Protein AF-A0A7Y5CMD7-F1 (afdb_monomer_lite)

Sequence (362 aa):
MTHGSCQHDKFIEPAEIERKESVKQTEVARRTFAVMMKIHFLFTLLMGFSILSQIACSSESNNDDHQGRQNLSESKDNVLAYYSAQSAITDAGEFVHLYEDISSEVSQIVKAVQGVIIGSDHAGALGFELPRKRRQHEENLRKVEDMLKCITAMDDRALVELRPPDKRLIGSCRHFAVLTCSLLRHKKIPARARGGFETHHSPVRHHDHWICEYWNPTQRRWVQVDAEMDSDLKQKWHIDFDPLDLPAGTFMTGAEAWQRCRKGELNPKQFGVGGGANEWIGGWNFVLSELLLDLMALNKFELLPWDTNRLSEKEVSQLSESEYALLDSVAQLINEGDNSFPEVRRLYETNSSLRMPWYWRP

Foldseek 3Di:
DDDDDDDDDDDDDPVVVVVVVVVVVVVVVVVVVVVVVVVVVVVVVVVVVVVVVPPPDPDPDPPVVVVVVVVVVVLVVVLLQVLLAAFQALDLPPNLVLLPPQDLDLVLLLLLLLQAEAEQVCCVVVVHDDDPVQLVPQQQRRHNNVLSVLLCVLPVDRSSDHDDSVSHGHYHLLSSQSNSSSSNSSVSWRKFKAWFWFCPLDVQATETHIWMWTQDPVVRDTFTARSNCDPSNCVVSVPPDDNRGDPPPRTDALLRLVVCCVVVVHAQQRYADDDDDVGRDTGDLLSVLRLLQRLCRSVNNNHRSPDDAPVSPDDPVPDDPVRVVLSNVSSVLVVVPSVSSVVSNVSCVVDPRSDHDPPDDD

pLDDT: mean 85.06, std 19.49, range [31.16, 98.88]

Radius of gyration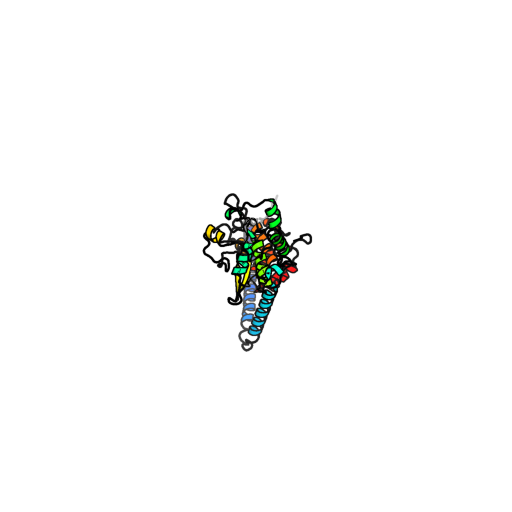: 31.04 Å; chains: 1; bounding box: 69×54×126 Å

Structure (mmCIF, N/CA/C/O backbone):
data_AF-A0A7Y5CMD7-F1
#
_entry.id   AF-A0A7Y5CMD7-F1
#
loop_
_atom_site.group_PDB
_atom_site.id
_atom_site.type_symbol
_atom_site.label_atom_id
_atom_site.label_alt_id
_atom_site.label_comp_id
_atom_site.label_asym_id
_atom_site.label_entity_id
_atom_site.label_seq_id
_atom_site.pdbx_PDB_ins_code
_atom_site.Cartn_x
_atom_site.Cartn_y
_atom_site.Cartn_z
_atom_site.occupancy
_atom_site.B_iso_or_equiv
_atom_site.auth_seq_id
_atom_site.auth_comp_id
_atom_site.auth_asym_id
_atom_site.auth_atom_id
_atom_site.pdbx_PDB_model_num
ATOM 1 N N . MET A 1 1 ? -36.951 28.485 103.101 1.00 35.31 1 MET A N 1
ATOM 2 C CA . MET A 1 1 ? -37.626 28.799 101.826 1.00 35.31 1 MET A CA 1
ATOM 3 C C . MET A 1 1 ? -37.006 27.936 100.735 1.00 35.31 1 MET A C 1
ATOM 5 O O . MET A 1 1 ? -35.814 28.042 100.495 1.00 35.31 1 MET A O 1
ATOM 9 N N . THR A 1 2 ? -37.817 27.002 100.234 1.00 41.97 2 THR A N 1
ATOM 10 C CA . THR A 1 2 ? -37.780 26.278 98.945 1.00 41.97 2 THR A CA 1
ATOM 11 C C . THR A 1 2 ? -36.533 26.390 98.062 1.00 41.97 2 THR A C 1
ATOM 13 O O . THR A 1 2 ? -36.263 27.473 97.557 1.00 41.97 2 THR A O 1
ATOM 16 N N . HIS A 1 3 ? -35.900 25.259 97.728 1.00 33.50 3 HIS A N 1
ATOM 17 C CA . HIS A 1 3 ? -35.307 25.041 96.400 1.00 33.50 3 HIS A CA 1
ATOM 18 C C . HIS A 1 3 ? -35.814 23.708 95.840 1.00 33.50 3 HIS A C 1
ATOM 20 O O . HIS A 1 3 ? -35.754 22.677 96.508 1.00 33.50 3 HIS A O 1
ATOM 26 N N . GLY A 1 4 ? -36.424 23.802 94.658 1.00 35.12 4 GLY A N 1
ATOM 27 C CA . GLY A 1 4 ? -37.184 22.755 93.991 1.00 35.12 4 GLY A CA 1
ATOM 28 C C . GLY A 1 4 ? -36.351 21.829 93.109 1.00 35.12 4 GLY A C 1
ATOM 29 O O . GLY A 1 4 ? -35.207 22.106 92.757 1.00 35.12 4 GLY A O 1
ATOM 30 N N . SER A 1 5 ? -37.001 20.723 92.761 1.00 41.59 5 SER A N 1
ATOM 31 C CA . SER A 1 5 ? -36.592 19.686 91.820 1.00 41.59 5 SER A CA 1
ATOM 32 C C . SER A 1 5 ? -36.458 20.202 90.385 1.00 41.59 5 SER A C 1
ATOM 34 O O . SER A 1 5 ? -37.342 20.919 89.916 1.00 41.59 5 SER A O 1
ATOM 36 N N . CYS A 1 6 ? -35.454 19.719 89.652 1.00 35.44 6 CYS A N 1
ATOM 37 C CA . CYS A 1 6 ? -35.449 19.732 88.190 1.00 35.44 6 CYS A CA 1
ATOM 38 C C . CYS A 1 6 ? -35.190 18.309 87.666 1.00 35.44 6 CYS A C 1
ATOM 40 O O . CYS A 1 6 ? -34.352 17.587 88.208 1.00 35.44 6 CYS A O 1
ATOM 42 N N . GLN A 1 7 ? -35.991 17.898 86.682 1.00 40.25 7 GLN A N 1
ATOM 43 C CA . GLN A 1 7 ? -36.073 16.556 86.104 1.00 40.25 7 GLN A CA 1
ATOM 44 C C . GLN A 1 7 ? -34.846 16.207 85.245 1.00 40.25 7 GLN A C 1
ATOM 46 O O . GLN A 1 7 ? -34.244 17.065 84.607 1.00 40.25 7 GLN A O 1
ATOM 51 N N . HIS A 1 8 ? -34.508 14.916 85.219 1.00 38.19 8 HIS A N 1
ATOM 52 C CA . HIS A 1 8 ? -33.530 14.317 84.315 1.00 38.19 8 HIS A CA 1
ATOM 53 C C . HIS A 1 8 ? -34.078 14.217 82.885 1.00 38.19 8 HIS A C 1
ATOM 55 O O . HIS A 1 8 ? -34.957 13.392 82.635 1.00 38.19 8 HIS A O 1
ATOM 61 N N . ASP A 1 9 ? -33.477 14.945 81.945 1.00 42.81 9 ASP A N 1
ATOM 62 C CA . ASP A 1 9 ? -33.505 14.584 80.526 1.00 42.81 9 ASP A CA 1
ATOM 63 C C . ASP A 1 9 ? -32.332 13.644 80.218 1.00 42.81 9 ASP A C 1
ATOM 65 O O . ASP A 1 9 ? -31.161 13.957 80.452 1.00 42.81 9 ASP A O 1
ATOM 69 N N . LYS A 1 10 ? -32.656 12.445 79.722 1.00 49.91 10 LYS A N 1
ATOM 70 C CA . LYS A 1 10 ? -31.677 11.460 79.252 1.00 49.91 10 LYS A CA 1
ATOM 71 C C . LYS A 1 10 ? -31.078 11.941 77.931 1.00 49.91 10 LYS A C 1
ATOM 73 O O . LYS A 1 10 ? -31.728 11.865 76.892 1.00 49.91 10 LYS A O 1
ATOM 78 N N . PHE A 1 11 ? -29.823 12.378 77.973 1.00 43.41 11 PHE A N 1
ATOM 79 C CA . PHE A 1 11 ? -28.986 12.516 76.785 1.00 43.41 11 PHE A CA 1
ATOM 80 C C . PHE A 1 11 ? -28.789 11.136 76.140 1.00 43.41 11 PHE A C 1
ATOM 82 O O . PHE A 1 11 ? -28.249 10.225 76.764 1.00 43.41 11 PHE A O 1
ATOM 89 N N . ILE A 1 12 ? -29.253 10.980 74.900 1.00 54.22 12 ILE A N 1
ATOM 90 C CA . ILE A 1 12 ? -28.915 9.839 74.043 1.00 54.22 12 ILE A CA 1
ATOM 91 C C . ILE A 1 12 ? -27.499 10.090 73.516 1.00 54.22 12 ILE A C 1
ATOM 93 O O . ILE A 1 12 ? -27.243 11.135 72.916 1.00 54.22 12 ILE A O 1
ATOM 97 N N . GLU A 1 13 ? -26.576 9.163 73.771 1.00 50.00 13 GLU A N 1
ATOM 98 C CA . GLU A 1 13 ? -25.182 9.292 73.343 1.00 50.00 13 GLU A CA 1
ATOM 99 C C . GLU A 1 13 ? -25.057 9.330 71.803 1.00 50.00 13 GLU A C 1
ATOM 101 O O . GLU A 1 13 ? -25.733 8.561 71.112 1.00 50.00 13 GLU A O 1
ATOM 106 N N . PRO A 1 14 ? -24.144 10.152 71.244 1.00 52.59 14 PRO A N 1
ATOM 107 C CA . PRO A 1 14 ? -23.907 10.269 69.798 1.00 52.59 14 PRO A CA 1
ATOM 108 C C . PRO A 1 14 ? -23.657 8.929 69.080 1.00 52.59 14 PRO A C 1
ATOM 110 O O . PRO A 1 14 ? -24.082 8.743 67.940 1.00 52.59 14 PRO A O 1
ATOM 113 N N . ALA A 1 15 ? -23.053 7.956 69.770 1.00 54.97 15 ALA A N 1
ATOM 114 C CA . ALA A 1 15 ? -22.775 6.622 69.238 1.00 54.97 15 ALA A CA 1
ATOM 115 C C . ALA A 1 15 ? -24.045 5.793 68.945 1.00 54.97 15 ALA A C 1
ATOM 117 O O . ALA A 1 15 ? -24.028 4.888 68.107 1.00 54.97 15 ALA A O 1
ATOM 118 N N . GLU A 1 16 ? -25.166 6.088 69.611 1.00 54.22 16 GLU A N 1
ATOM 119 C CA . GLU A 1 16 ? -26.438 5.394 69.383 1.00 54.22 16 GLU A CA 1
ATOM 120 C C . GLU A 1 16 ? -27.176 5.926 68.139 1.00 54.22 16 GLU A C 1
ATOM 122 O O . GLU A 1 16 ? -27.972 5.203 67.532 1.00 54.22 16 GLU A O 1
ATOM 127 N N . ILE A 1 17 ? -26.886 7.167 67.729 1.00 56.12 17 ILE A N 1
ATOM 128 C CA . ILE A 1 17 ? -27.440 7.808 66.528 1.00 56.12 17 ILE A CA 1
ATOM 129 C C . ILE A 1 17 ? -26.721 7.286 65.277 1.00 56.12 17 ILE A C 1
ATOM 131 O O . ILE A 1 17 ? -27.387 6.796 64.364 1.00 56.12 17 ILE A O 1
ATOM 135 N N . GLU A 1 18 ? -25.383 7.252 65.275 1.00 53.06 18 GLU A N 1
ATOM 136 C CA . GLU A 1 18 ? -24.594 6.696 64.159 1.00 53.06 18 GLU A CA 1
ATOM 137 C C . GLU A 1 18 ? -24.901 5.211 63.909 1.00 53.06 18 GLU A C 1
ATOM 139 O O . GLU A 1 18 ? -25.028 4.770 62.763 1.00 53.06 18 GLU A O 1
ATOM 144 N N . ARG A 1 19 ? -25.110 4.425 64.975 1.00 55.38 19 ARG A N 1
ATOM 145 C CA . ARG A 1 19 ? -25.482 3.008 64.847 1.00 55.38 19 ARG A CA 1
ATOM 146 C C . ARG A 1 19 ? -26.890 2.832 64.257 1.00 55.38 19 ARG A C 1
ATOM 148 O O . ARG A 1 19 ? -27.118 1.887 63.504 1.00 55.38 19 ARG A O 1
ATOM 155 N N . LYS A 1 20 ? -27.835 3.734 64.551 1.00 57.09 20 LYS A N 1
ATOM 156 C CA . LYS A 1 20 ? -29.192 3.711 63.968 1.00 57.09 20 LYS A CA 1
ATOM 157 C C . LYS A 1 20 ? -29.199 4.163 62.503 1.00 57.09 20 LYS A C 1
ATOM 159 O O . LYS A 1 20 ? -29.987 3.628 61.720 1.00 57.09 20 LYS A O 1
ATOM 164 N N . GLU A 1 21 ? -28.324 5.087 62.112 1.00 54.00 21 GLU A N 1
ATOM 165 C CA . GLU A 1 21 ? -28.181 5.513 60.713 1.00 54.00 21 GLU A CA 1
ATOM 166 C C . GLU A 1 21 ? -27.504 4.455 59.835 1.00 54.00 21 GLU A C 1
ATOM 168 O O . GLU A 1 21 ? -27.995 4.185 58.735 1.00 54.00 21 GLU A O 1
ATOM 173 N N . SER A 1 22 ? -26.462 3.773 60.328 1.00 51.56 22 SER A N 1
ATOM 174 C CA . SER A 1 22 ? -25.800 2.710 59.555 1.00 51.56 22 SER A CA 1
ATOM 175 C C . SER A 1 22 ? -26.724 1.504 59.323 1.00 51.56 22 SER A C 1
ATOM 177 O O . SER A 1 22 ? -26.781 0.960 58.216 1.00 51.56 22 SER A O 1
ATOM 179 N N . VAL A 1 23 ? -27.547 1.136 60.314 1.00 61.97 23 VAL A N 1
ATOM 180 C CA . VAL A 1 23 ? -28.555 0.070 60.171 1.00 61.97 23 VAL A CA 1
ATOM 181 C C . VAL A 1 23 ? -29.631 0.458 59.150 1.00 61.97 23 VAL A C 1
ATOM 183 O O . VAL A 1 23 ? -29.974 -0.361 58.295 1.00 61.97 23 VAL A O 1
ATOM 186 N N . LYS A 1 24 ? -30.105 1.715 59.154 1.00 59.38 24 LYS A N 1
ATOM 187 C CA . LYS A 1 24 ? -31.059 2.213 58.146 1.00 59.38 24 LYS A CA 1
ATOM 188 C C . LYS A 1 24 ? -30.474 2.213 56.732 1.00 59.38 24 LYS A C 1
ATOM 190 O O . LYS A 1 24 ? -31.156 1.772 55.810 1.00 59.38 24 LYS A O 1
ATOM 195 N N . GLN A 1 25 ? -29.226 2.648 56.544 1.00 49.62 25 GLN A N 1
ATOM 196 C CA . GLN A 1 25 ? -28.571 2.616 55.227 1.00 49.62 25 GLN A CA 1
ATOM 197 C C . GLN A 1 25 ? -28.379 1.182 54.714 1.00 49.62 25 GLN A C 1
ATOM 199 O O . GLN A 1 25 ? -28.621 0.905 53.538 1.00 49.62 25 GLN A O 1
ATOM 204 N N . THR A 1 26 ? -28.038 0.247 55.605 1.00 55.97 26 THR A N 1
ATOM 205 C CA . THR A 1 26 ? -27.882 -1.175 55.261 1.00 55.97 26 THR A CA 1
ATOM 206 C C . THR A 1 26 ? -29.220 -1.816 54.865 1.00 55.97 26 THR A C 1
ATOM 208 O O . THR A 1 26 ? -29.279 -2.645 53.954 1.00 55.97 26 THR A O 1
ATOM 211 N N . GLU A 1 27 ? -30.323 -1.419 55.506 1.00 58.84 27 GLU A N 1
ATOM 212 C CA . GLU A 1 27 ? -31.660 -1.919 55.178 1.00 58.84 27 GLU A CA 1
ATOM 213 C C . GLU A 1 27 ? -32.205 -1.330 53.867 1.00 58.84 27 GLU A C 1
ATOM 215 O O . GLU A 1 27 ? -32.805 -2.058 53.071 1.00 58.84 27 GLU A O 1
ATOM 220 N N . VAL A 1 28 ? -31.927 -0.052 53.581 1.00 60.59 28 VAL A N 1
ATOM 221 C CA . VAL A 1 28 ? -32.233 0.571 52.283 1.00 60.59 28 VAL A CA 1
ATOM 222 C C . VAL A 1 28 ? -31.452 -0.117 51.162 1.00 60.59 28 VAL A C 1
ATOM 224 O O . VAL A 1 28 ? -32.059 -0.521 50.175 1.00 60.59 28 VAL A O 1
ATOM 227 N N . ALA A 1 29 ? -30.149 -0.366 51.336 1.00 46.22 29 ALA A N 1
ATOM 228 C CA . ALA A 1 29 ? -29.334 -1.071 50.344 1.00 46.22 29 ALA A CA 1
ATOM 229 C C . ALA A 1 29 ? -29.850 -2.495 50.057 1.00 46.22 29 ALA A C 1
ATOM 231 O O . ALA A 1 29 ? -29.943 -2.899 48.896 1.00 46.22 29 ALA A O 1
ATOM 232 N N . ARG A 1 30 ? -30.270 -3.241 51.091 1.00 55.81 30 ARG A N 1
ATOM 233 C CA . ARG A 1 30 ? -30.877 -4.575 50.926 1.00 55.81 30 ARG A CA 1
ATOM 234 C C . ARG A 1 30 ? -32.219 -4.532 50.194 1.00 55.81 30 ARG A C 1
ATOM 236 O O . ARG A 1 30 ? -32.478 -5.402 49.364 1.00 55.81 30 ARG A O 1
ATOM 243 N N . ARG A 1 31 ? -33.063 -3.529 50.461 1.00 58.88 31 ARG A N 1
ATOM 244 C CA . ARG A 1 31 ? -34.345 -3.353 49.754 1.00 58.88 31 ARG A CA 1
ATOM 245 C C . ARG A 1 31 ? -34.126 -2.980 48.288 1.00 58.88 31 ARG A C 1
ATOM 247 O O . ARG A 1 31 ? -34.776 -3.569 47.427 1.00 58.88 31 ARG A O 1
ATOM 254 N N . THR A 1 32 ? -33.174 -2.097 47.991 1.00 53.28 32 THR A N 1
ATOM 255 C CA . THR A 1 32 ? -32.815 -1.728 46.613 1.00 53.28 32 THR A CA 1
ATOM 256 C C . THR A 1 32 ? -32.260 -2.928 45.844 1.00 53.28 32 THR A C 1
ATOM 258 O O . THR A 1 32 ? -32.692 -3.183 44.722 1.00 53.28 32 THR A O 1
ATOM 261 N N . PHE A 1 33 ? -31.399 -3.741 46.466 1.00 50.75 33 PHE A N 1
ATOM 262 C CA . PHE A 1 33 ? -30.857 -4.956 45.849 1.00 50.75 33 PHE A CA 1
ATOM 263 C C . PHE A 1 33 ? -31.936 -6.023 45.588 1.00 50.75 33 PHE A C 1
ATOM 265 O O . PHE A 1 33 ? -31.959 -6.638 44.523 1.00 50.75 33 PHE A O 1
ATOM 272 N N . ALA A 1 34 ? -32.891 -6.201 46.509 1.00 55.91 34 ALA A N 1
ATOM 273 C CA . ALA A 1 34 ? -34.012 -7.128 46.329 1.00 55.91 34 ALA A CA 1
ATOM 274 C C . ALA A 1 34 ? -34.979 -6.691 45.210 1.00 55.91 34 ALA A C 1
ATOM 276 O O . ALA A 1 34 ? -35.502 -7.537 44.483 1.00 55.91 34 ALA A O 1
ATOM 277 N N . VAL A 1 35 ? -35.205 -5.383 45.040 1.00 59.09 35 VAL A N 1
ATOM 278 C CA . VAL A 1 35 ? -35.985 -4.838 43.914 1.00 59.09 35 VAL A CA 1
ATOM 279 C C . VAL A 1 35 ? -35.229 -5.029 42.597 1.00 59.09 35 VAL A C 1
ATOM 281 O O . VAL A 1 35 ? -35.825 -5.474 41.619 1.00 59.09 35 VAL A O 1
ATOM 284 N N . MET A 1 36 ? -33.913 -4.798 42.584 1.00 49.94 36 MET A N 1
ATOM 285 C CA . MET A 1 36 ? -33.075 -4.986 41.396 1.00 49.94 36 MET A CA 1
ATOM 286 C C . MET A 1 36 ? -33.024 -6.457 40.955 1.00 49.94 36 MET A C 1
ATOM 288 O O . MET A 1 36 ? -33.172 -6.742 39.770 1.00 49.94 36 MET A O 1
ATOM 292 N N . MET A 1 37 ? -32.936 -7.405 41.899 1.00 52.75 37 MET A N 1
ATOM 293 C CA . MET A 1 37 ? -33.031 -8.839 41.598 1.00 52.75 37 MET A CA 1
ATOM 294 C C . MET A 1 37 ? -34.415 -9.257 41.092 1.00 52.75 37 MET A C 1
ATOM 296 O O . MET A 1 37 ? -34.495 -10.088 40.192 1.00 52.75 37 MET A O 1
ATOM 300 N N . LYS A 1 38 ? -35.508 -8.677 41.609 1.00 59.44 38 LYS A N 1
ATOM 301 C CA . LYS A 1 38 ? -36.861 -8.942 41.087 1.00 59.44 38 LYS A CA 1
ATOM 302 C C . LYS A 1 38 ? -37.046 -8.414 39.664 1.00 59.44 38 LYS A C 1
ATOM 304 O O . LYS A 1 38 ? -37.663 -9.100 38.858 1.00 59.44 38 LYS A O 1
ATOM 309 N N . ILE A 1 39 ? -36.485 -7.245 39.344 1.00 54.78 39 ILE A N 1
ATOM 310 C CA . ILE A 1 39 ? -36.492 -6.684 37.983 1.00 54.78 39 ILE A CA 1
ATOM 311 C C . ILE A 1 39 ? -35.647 -7.553 37.045 1.00 54.78 39 ILE A C 1
ATOM 313 O O . ILE A 1 39 ? -36.088 -7.856 35.939 1.00 54.78 39 ILE A O 1
ATOM 317 N N . HIS A 1 40 ? -34.481 -8.024 37.500 1.00 54.03 40 HIS A N 1
ATOM 318 C CA . HIS A 1 40 ? -33.626 -8.913 36.712 1.00 54.03 40 HIS A CA 1
ATOM 319 C C . HIS A 1 40 ? -34.302 -10.266 36.440 1.00 54.03 40 HIS A C 1
ATOM 321 O O . HIS A 1 40 ? -34.270 -10.734 35.307 1.00 54.03 40 HIS A O 1
ATOM 327 N N . PHE A 1 41 ? -34.992 -10.839 37.437 1.00 51.03 41 PHE A N 1
ATOM 328 C CA . PHE A 1 41 ? -35.758 -12.087 37.307 1.00 51.03 41 PHE A CA 1
ATOM 329 C C . PHE A 1 41 ? -36.983 -11.935 36.387 1.00 51.03 41 PHE A C 1
ATOM 331 O O . PHE A 1 41 ? -37.290 -12.839 35.614 1.00 51.03 41 PHE A O 1
ATOM 338 N N . LEU A 1 42 ? -37.653 -10.773 36.404 1.00 48.03 42 LEU A N 1
ATOM 339 C CA . LEU A 1 42 ? -38.730 -10.459 35.455 1.00 48.03 42 LEU A CA 1
ATOM 340 C C . LEU A 1 42 ? -38.199 -10.337 34.016 1.00 48.03 42 LEU A C 1
ATOM 342 O O . LEU A 1 42 ? -38.838 -10.829 33.089 1.00 48.03 42 LEU A O 1
ATOM 346 N N . PHE A 1 43 ? -37.017 -9.738 33.833 1.00 47.34 43 PHE A N 1
ATOM 347 C CA . PHE A 1 43 ? -36.341 -9.649 32.534 1.00 47.34 43 PHE A CA 1
ATOM 348 C C . PHE A 1 43 ? -35.904 -11.023 32.008 1.00 47.34 43 PHE A C 1
ATOM 350 O O . PHE A 1 43 ? -36.050 -11.291 30.816 1.00 47.34 43 PHE A O 1
ATOM 357 N N . THR A 1 44 ? -35.437 -11.924 32.880 1.00 49.28 44 THR A N 1
ATOM 358 C CA . THR A 1 44 ? -35.084 -13.298 32.477 1.00 49.28 44 THR A CA 1
ATOM 359 C C . THR A 1 44 ? -36.320 -14.130 32.130 1.00 49.28 44 THR A C 1
ATOM 361 O O . THR A 1 44 ? -36.269 -14.912 31.184 1.00 49.28 44 THR A O 1
ATOM 364 N N . LEU A 1 45 ? -37.455 -13.927 32.813 1.00 49.03 45 LEU A N 1
ATOM 365 C CA . LEU A 1 45 ? -38.722 -14.573 32.442 1.00 49.03 45 LEU A CA 1
ATOM 366 C C . LEU A 1 45 ? -39.274 -14.050 31.103 1.00 49.03 45 LEU A C 1
ATOM 368 O O . LEU A 1 45 ? -39.750 -14.842 30.295 1.00 49.03 45 LEU A O 1
ATOM 372 N N . LEU A 1 46 ? -39.172 -12.743 30.837 1.00 45.94 46 LEU A N 1
ATOM 373 C CA . LEU A 1 46 ? -39.606 -12.133 29.571 1.00 45.94 46 LEU A CA 1
ATOM 374 C C . LEU A 1 46 ? -38.731 -12.559 28.379 1.00 45.94 46 LEU A C 1
ATOM 376 O O . LEU A 1 46 ? -39.259 -12.787 27.291 1.00 45.94 46 LEU A O 1
ATOM 380 N N . MET A 1 47 ? -37.423 -12.757 28.582 1.00 46.53 47 MET A N 1
ATOM 381 C CA . MET A 1 47 ? -36.554 -13.350 27.556 1.00 46.53 47 MET A CA 1
ATOM 382 C C . MET A 1 47 ? -36.777 -14.862 27.390 1.00 46.53 47 MET A C 1
ATOM 384 O O . MET A 1 47 ? -36.721 -15.361 26.268 1.00 46.53 47 MET A O 1
ATOM 388 N N . GLY A 1 48 ? -37.128 -15.585 28.460 1.00 39.97 48 GLY A N 1
ATOM 389 C CA . GLY A 1 48 ? -37.484 -17.008 28.396 1.00 39.97 48 GLY A CA 1
ATOM 390 C C . GLY A 1 48 ? -38.760 -17.300 27.593 1.00 39.97 48 GLY A C 1
ATOM 391 O O . GLY A 1 48 ? -38.852 -18.341 26.946 1.00 39.97 48 GLY A O 1
ATOM 392 N N . PHE A 1 49 ? -39.716 -16.365 27.552 1.00 40.69 49 PHE A N 1
ATOM 393 C CA . PHE A 1 49 ? -40.932 -16.498 26.736 1.00 40.69 49 PHE A CA 1
ATOM 394 C C . PHE A 1 49 ? -40.716 -16.222 25.238 1.00 40.69 49 PHE A C 1
ATOM 396 O O . PHE A 1 49 ? -41.513 -16.685 24.424 1.00 40.69 49 PHE A O 1
ATOM 403 N N . SER A 1 50 ? -39.618 -15.564 24.848 1.00 39.69 50 SER A N 1
ATOM 404 C CA . SER A 1 50 ? -39.268 -15.388 23.426 1.00 39.69 50 SER A CA 1
ATOM 405 C C . SER A 1 50 ? -38.646 -16.643 22.797 1.00 39.69 50 SER A C 1
ATOM 407 O O . SER A 1 50 ? -38.664 -16.784 21.579 1.00 39.69 50 SER A O 1
ATOM 409 N N . ILE A 1 51 ? -38.163 -17.594 23.606 1.00 38.66 51 ILE A N 1
ATOM 410 C CA . ILE A 1 51 ? -37.518 -18.829 23.122 1.00 38.66 51 ILE A CA 1
ATOM 411 C C . ILE A 1 51 ? -38.540 -19.966 22.899 1.00 38.66 51 ILE A C 1
ATOM 413 O O . ILE A 1 51 ? -38.278 -20.904 22.152 1.00 38.66 51 ILE A O 1
ATOM 417 N N . LEU A 1 52 ? -39.755 -19.864 23.451 1.00 34.59 52 LEU A N 1
ATOM 418 C CA . LEU A 1 52 ? -40.813 -20.873 23.271 1.00 34.59 52 LEU A CA 1
ATOM 419 C C . LEU A 1 52 ? -41.794 -20.579 22.122 1.00 34.59 52 LEU A C 1
ATOM 421 O O . LEU A 1 52 ? -42.616 -21.433 21.803 1.00 34.59 52 LEU A O 1
ATOM 425 N N . SER A 1 53 ? -41.672 -19.434 21.439 1.00 34.88 53 SER A N 1
ATOM 426 C CA . SER A 1 53 ? -42.455 -19.131 20.226 1.00 34.88 53 SER A CA 1
ATOM 427 C C . SER A 1 53 ? -41.752 -19.522 18.913 1.00 34.88 53 SER A C 1
ATOM 429 O O . SER A 1 53 ? -42.333 -19.339 17.847 1.00 34.88 53 SER A O 1
ATOM 431 N N . GLN A 1 54 ? -40.531 -20.074 18.961 1.00 39.53 54 GLN A N 1
ATOM 432 C CA . GLN A 1 54 ? -39.749 -20.464 17.772 1.00 39.53 54 GLN A CA 1
ATOM 433 C C . GLN A 1 54 ? -39.671 -21.983 17.521 1.00 39.53 54 GLN A C 1
ATOM 435 O O . GLN A 1 54 ? -39.000 -22.412 16.589 1.00 39.53 54 GLN A O 1
ATOM 440 N N . ILE A 1 55 ? -40.392 -22.814 18.287 1.00 41.59 55 ILE A N 1
ATOM 441 C CA . ILE A 1 55 ? -40.406 -24.284 18.094 1.00 41.59 55 ILE A CA 1
ATOM 442 C C . ILE A 1 55 ? -41.689 -24.778 17.385 1.00 41.59 55 ILE A C 1
ATOM 444 O O . ILE A 1 55 ? -41.885 -25.970 17.179 1.00 41.59 55 ILE A O 1
ATOM 448 N N . ALA A 1 56 ? -42.547 -23.875 16.903 1.00 38.16 56 ALA A N 1
ATOM 449 C CA . ALA A 1 56 ? -43.752 -24.241 16.155 1.00 38.16 56 ALA A CA 1
ATOM 450 C C . ALA A 1 56 ? -43.919 -23.424 14.864 1.00 38.16 56 ALA A C 1
ATOM 452 O O . ALA A 1 56 ? -44.920 -22.739 14.702 1.00 38.16 56 ALA A O 1
ATOM 453 N N . CYS A 1 57 ? -42.937 -23.480 13.956 1.00 31.16 57 CYS A N 1
ATOM 454 C CA . CYS A 1 57 ? -43.159 -23.287 12.513 1.00 31.16 57 CYS A CA 1
ATOM 455 C C . CYS A 1 57 ? -41.903 -23.670 11.709 1.00 31.16 57 CYS A C 1
ATOM 457 O O . CYS A 1 57 ? -41.169 -22.827 11.205 1.00 31.16 57 CYS A O 1
ATOM 459 N N . SER A 1 58 ? -41.613 -24.964 11.606 1.00 41.94 58 SER A N 1
ATOM 460 C CA . SER A 1 58 ? -40.605 -25.494 10.685 1.00 41.94 58 SER A CA 1
ATOM 461 C C . SER A 1 58 ? -41.281 -25.957 9.393 1.00 41.94 58 SER A C 1
ATOM 463 O O . SER A 1 58 ? -41.612 -27.129 9.244 1.00 41.94 58 SER A O 1
ATOM 465 N N . SER A 1 59 ? -41.497 -25.029 8.453 1.00 39.22 59 SER A N 1
ATOM 466 C CA . SER A 1 59 ? -41.668 -25.367 7.025 1.00 39.22 59 SER A CA 1
ATOM 467 C C . SER A 1 59 ? -41.390 -24.211 6.046 1.00 39.22 59 SER A C 1
ATOM 469 O O . SER A 1 59 ? -41.911 -24.210 4.939 1.00 39.22 59 SER A O 1
ATOM 471 N N . GLU A 1 60 ? -40.519 -23.260 6.398 1.00 41.84 60 GLU A N 1
ATOM 472 C CA . GLU A 1 60 ? -39.981 -22.262 5.458 1.00 41.84 60 GLU A CA 1
ATOM 473 C C . GLU A 1 60 ? -38.466 -22.129 5.674 1.00 41.84 60 GLU A C 1
ATOM 475 O O . GLU A 1 60 ? -38.001 -21.240 6.369 1.00 41.84 60 GLU A O 1
ATOM 480 N N . SER A 1 61 ? -37.668 -23.064 5.145 1.00 43.56 61 SER A N 1
ATOM 481 C CA . SER A 1 61 ? -36.198 -23.037 5.300 1.00 43.56 61 SER A CA 1
ATOM 482 C C . SER A 1 61 ? -35.424 -23.135 3.985 1.00 43.56 61 SER A C 1
ATOM 484 O O . SER A 1 61 ? -34.233 -23.422 4.006 1.00 43.56 61 SER A O 1
ATOM 486 N N . ASN A 1 62 ? -36.072 -22.906 2.839 1.00 44.00 62 ASN A N 1
ATOM 487 C CA . ASN A 1 62 ? -35.403 -22.973 1.533 1.00 44.00 62 ASN A CA 1
ATOM 488 C C . ASN A 1 62 ? -35.281 -21.618 0.816 1.00 44.00 62 ASN A C 1
ATOM 490 O O . ASN A 1 62 ? -34.447 -21.508 -0.077 1.00 44.00 62 ASN A O 1
ATOM 494 N N . ASN A 1 63 ? -36.045 -20.587 1.204 1.00 44.75 63 ASN A N 1
ATOM 495 C CA . ASN A 1 63 ? -35.937 -19.255 0.589 1.00 44.75 63 ASN A CA 1
ATOM 496 C C . ASN A 1 63 ? -34.876 -18.367 1.261 1.00 44.75 63 ASN A C 1
ATOM 498 O O . ASN A 1 63 ? -34.126 -17.703 0.550 1.00 44.75 63 ASN A O 1
ATOM 502 N N . ASP A 1 64 ? -34.732 -18.416 2.590 1.00 51.66 64 ASP A N 1
ATOM 503 C CA . ASP A 1 64 ? -33.775 -17.561 3.314 1.00 51.66 64 ASP A CA 1
ATOM 504 C C . ASP A 1 64 ? -32.304 -17.924 3.040 1.00 51.66 64 ASP A C 1
ATOM 506 O O . ASP A 1 64 ? -31.473 -17.033 2.872 1.00 51.66 64 ASP A O 1
ATOM 510 N N . ASP A 1 65 ? -31.963 -19.215 2.909 1.00 56.81 65 ASP A N 1
ATOM 511 C CA . ASP A 1 65 ? -30.592 -19.645 2.566 1.00 56.81 65 ASP A CA 1
ATOM 512 C C . ASP A 1 65 ? -30.259 -19.320 1.097 1.00 56.81 65 ASP A C 1
ATOM 514 O O . ASP A 1 65 ? -29.140 -18.932 0.762 1.00 56.81 65 ASP A O 1
ATOM 518 N N . HIS A 1 66 ? -31.247 -19.395 0.199 1.00 53.59 66 HIS A N 1
ATOM 519 C CA . HIS A 1 66 ? -31.040 -19.078 -1.213 1.00 53.59 66 HIS A CA 1
ATOM 520 C C . HIS A 1 66 ? -30.880 -17.569 -1.443 1.00 53.59 66 HIS A C 1
ATOM 522 O O . HIS A 1 66 ? -30.010 -17.156 -2.213 1.00 53.59 66 HIS A O 1
ATOM 528 N N . GLN A 1 67 ? -31.668 -16.750 -0.743 1.00 52.28 67 GLN A N 1
ATOM 529 C CA . GLN A 1 67 ? -31.589 -15.294 -0.806 1.00 52.28 67 GLN A CA 1
ATOM 530 C C . GLN A 1 67 ? -30.349 -14.763 -0.069 1.00 52.28 67 GLN A C 1
ATOM 532 O O . GLN A 1 67 ? -29.661 -13.885 -0.584 1.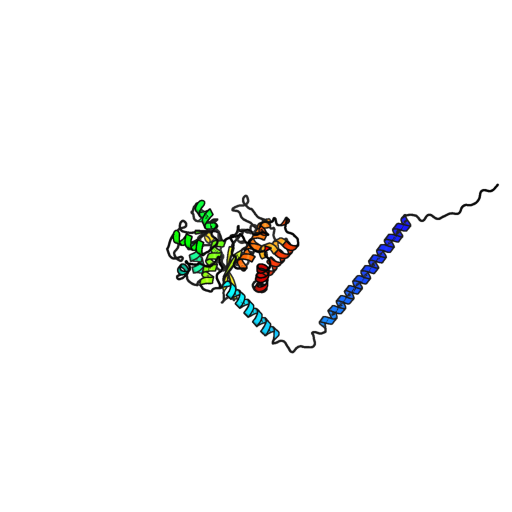00 52.28 67 GLN A O 1
ATOM 537 N N . GLY A 1 68 ? -29.977 -15.362 1.068 1.00 57.78 68 GLY A N 1
ATOM 538 C CA . GLY A 1 68 ? -28.721 -15.074 1.766 1.00 57.78 68 GLY A CA 1
ATOM 539 C C . GLY A 1 68 ? -27.481 -15.396 0.925 1.00 57.78 68 GLY A C 1
ATOM 540 O O . GLY A 1 68 ? -26.570 -14.575 0.827 1.00 57.78 68 GLY A O 1
ATOM 541 N N . ARG A 1 69 ? -27.457 -16.550 0.241 1.00 56.97 69 ARG A N 1
ATOM 542 C CA . ARG A 1 69 ? -26.362 -16.912 -0.679 1.00 56.97 69 ARG A CA 1
ATOM 543 C C . ARG A 1 69 ? -26.300 -16.024 -1.916 1.00 56.97 69 ARG A C 1
ATOM 545 O O . ARG A 1 69 ? -25.196 -15.703 -2.345 1.00 56.97 69 ARG A O 1
ATOM 552 N N . GLN A 1 70 ? -27.443 -15.623 -2.475 1.00 51.25 70 GLN A N 1
ATOM 553 C CA . GLN A 1 70 ? -27.490 -14.679 -3.596 1.00 51.25 70 GLN A CA 1
ATOM 554 C C . GLN A 1 70 ? -26.970 -13.298 -3.187 1.00 51.25 70 GLN A C 1
ATOM 556 O O . GLN A 1 70 ? -26.091 -12.773 -3.862 1.00 51.25 70 GLN A O 1
ATOM 561 N N . ASN A 1 71 ? -27.396 -12.772 -2.036 1.00 61.81 71 ASN A N 1
ATOM 562 C CA . ASN A 1 71 ? -26.914 -11.489 -1.517 1.00 61.81 71 ASN A CA 1
ATOM 563 C C . ASN A 1 71 ? -25.401 -11.509 -1.225 1.00 61.81 71 ASN A C 1
ATOM 565 O O . ASN A 1 71 ? -24.701 -10.539 -1.509 1.00 61.81 71 ASN A O 1
ATOM 569 N N . LEU A 1 72 ? -24.871 -12.617 -0.691 1.00 62.62 72 LEU A N 1
ATOM 570 C CA . LEU A 1 72 ? -23.430 -12.788 -0.460 1.00 62.62 72 LEU A CA 1
ATOM 571 C C . LEU A 1 72 ? -22.633 -12.898 -1.769 1.00 62.62 72 LEU A C 1
ATOM 573 O O . LEU A 1 72 ? -21.523 -12.372 -1.851 1.00 62.62 72 LEU A O 1
ATOM 577 N N . SER A 1 73 ? -23.174 -13.572 -2.789 1.00 64.25 73 SER A N 1
ATOM 578 C CA . SER A 1 73 ? -22.534 -13.658 -4.109 1.00 64.25 73 SER A CA 1
ATOM 579 C C . SER A 1 73 ? -22.534 -12.305 -4.815 1.00 64.25 73 SER A C 1
ATOM 581 O O . SER A 1 73 ? -21.486 -11.892 -5.294 1.00 64.25 73 SER A O 1
ATOM 583 N N . GLU A 1 74 ? -23.656 -11.585 -4.807 1.00 62.03 74 GLU A N 1
ATOM 584 C CA . GLU A 1 74 ? -23.774 -10.253 -5.407 1.00 62.03 74 GLU A CA 1
ATOM 585 C C . GLU A 1 74 ? -22.884 -9.229 -4.687 1.00 62.03 74 GLU A C 1
ATOM 587 O O . GLU A 1 74 ? -22.185 -8.447 -5.330 1.00 62.03 74 GLU A O 1
ATOM 592 N N . SER A 1 75 ? -22.823 -9.281 -3.351 1.00 76.81 75 SER A N 1
ATOM 593 C CA . SER A 1 75 ? -21.889 -8.470 -2.558 1.00 76.81 75 SER A CA 1
ATOM 594 C C . SER A 1 75 ? -20.437 -8.733 -2.963 1.00 76.81 75 SER A C 1
ATOM 596 O O . SER A 1 75 ? -19.682 -7.799 -3.234 1.00 76.81 75 SER A O 1
ATOM 598 N N . LYS A 1 76 ? -20.052 -10.006 -3.097 1.00 81.94 76 LYS A N 1
ATOM 599 C CA . LYS A 1 76 ? -18.694 -10.389 -3.490 1.00 81.94 76 LYS A CA 1
ATOM 600 C C . LYS A 1 76 ? -18.356 -9.967 -4.917 1.00 81.94 76 LYS A C 1
ATOM 602 O O . LYS A 1 76 ? -17.275 -9.428 -5.140 1.00 81.94 76 LYS A O 1
ATOM 607 N N . ASP A 1 77 ? -19.267 -10.164 -5.862 1.00 83.44 77 ASP A N 1
ATOM 608 C CA . ASP A 1 77 ? -19.081 -9.733 -7.248 1.00 83.44 77 ASP A CA 1
ATOM 609 C C . ASP A 1 77 ? -18.928 -8.205 -7.330 1.00 83.44 77 ASP A C 1
ATOM 611 O O . ASP A 1 77 ? -18.067 -7.713 -8.062 1.00 83.44 77 ASP A O 1
ATOM 615 N N . ASN A 1 78 ? -19.655 -7.451 -6.495 1.00 90.69 78 ASN A N 1
ATOM 616 C CA . ASN A 1 78 ? -19.483 -6.004 -6.358 1.00 90.69 78 ASN A CA 1
ATOM 617 C C . ASN A 1 78 ? -18.099 -5.621 -5.805 1.00 90.69 78 ASN A C 1
ATOM 619 O O . ASN A 1 78 ? -17.479 -4.689 -6.321 1.00 90.69 78 ASN A O 1
ATOM 623 N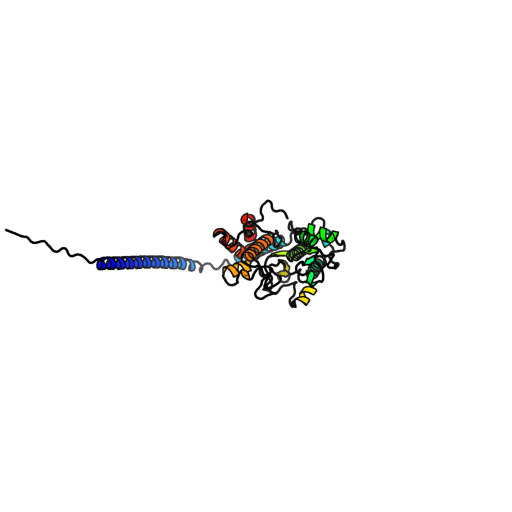 N . VAL A 1 79 ? -17.582 -6.340 -4.800 1.00 96.31 79 VAL A N 1
ATOM 624 C CA . VAL A 1 79 ? -16.233 -6.100 -4.250 1.00 96.31 79 VAL A CA 1
ATOM 625 C C . VAL A 1 79 ? -15.156 -6.356 -5.308 1.00 96.31 79 VAL A C 1
ATOM 627 O O . VAL A 1 79 ? -14.263 -5.529 -5.510 1.00 96.31 79 VAL A O 1
ATOM 630 N N . LEU A 1 80 ? -15.244 -7.482 -6.020 1.00 98.06 80 LEU A N 1
ATOM 631 C CA . LEU A 1 80 ? -14.278 -7.835 -7.061 1.00 98.06 80 LEU A CA 1
ATOM 632 C C . LEU A 1 80 ? -14.334 -6.849 -8.232 1.00 98.06 80 LEU A C 1
ATOM 634 O O . LEU A 1 80 ? -13.293 -6.354 -8.661 1.00 98.06 80 LEU A O 1
ATOM 638 N N . ALA A 1 81 ? -15.534 -6.491 -8.699 1.00 97.19 81 ALA A N 1
ATOM 639 C CA . ALA A 1 81 ? -15.713 -5.495 -9.752 1.00 97.19 81 ALA A CA 1
ATOM 640 C C . ALA A 1 81 ? -15.154 -4.126 -9.343 1.00 97.19 81 ALA A C 1
ATOM 642 O O . ALA A 1 81 ? -14.476 -3.469 -10.140 1.00 97.19 81 ALA A O 1
ATOM 643 N N . TYR A 1 82 ? -15.376 -3.717 -8.088 1.00 98.12 82 TYR A N 1
ATOM 644 C CA . TYR A 1 82 ? -14.768 -2.515 -7.539 1.00 98.12 82 TYR A CA 1
ATOM 645 C C . TYR A 1 82 ? -13.243 -2.603 -7.639 1.00 98.12 82 TYR A C 1
ATOM 647 O O . TYR A 1 82 ? -12.635 -1.735 -8.259 1.00 98.12 82 TYR A O 1
ATOM 655 N N . TYR A 1 83 ? -12.608 -3.658 -7.130 1.00 98.69 83 TYR A N 1
ATOM 656 C CA . TYR A 1 83 ? -11.145 -3.772 -7.130 1.00 98.69 83 TYR A CA 1
ATOM 657 C C . TYR A 1 83 ? -10.507 -4.125 -8.485 1.00 98.69 83 TYR A C 1
ATOM 659 O O . TYR A 1 83 ? -9.286 -4.044 -8.596 1.00 98.69 83 TYR A O 1
ATOM 667 N N . SER A 1 84 ? -11.280 -4.435 -9.531 1.00 98.31 84 SER A N 1
ATOM 668 C CA . SER A 1 84 ? -10.777 -4.564 -10.912 1.00 98.31 84 SER A CA 1
ATOM 669 C C . SER A 1 84 ? -10.603 -3.225 -11.640 1.00 98.31 84 SER A C 1
ATOM 671 O O . SER A 1 84 ? -9.916 -3.166 -12.658 1.00 98.31 84 SER A O 1
ATOM 673 N N . ALA A 1 85 ? -11.239 -2.145 -11.176 1.00 98.25 85 ALA A N 1
ATOM 674 C CA . ALA A 1 85 ? -11.149 -0.834 -11.824 1.00 98.25 85 ALA A CA 1
ATOM 675 C C . ALA A 1 85 ? -9.981 0.008 -11.282 1.00 98.25 85 ALA A C 1
ATOM 677 O O . ALA A 1 85 ? -9.694 -0.027 -10.084 1.00 98.25 85 ALA A O 1
ATOM 678 N N . GLN A 1 86 ? -9.367 0.831 -12.137 1.00 98.50 86 GLN A N 1
ATOM 679 C CA . GLN A 1 86 ? -8.319 1.767 -11.717 1.00 98.50 86 GLN A CA 1
ATOM 680 C C . GLN A 1 86 ? -8.841 2.829 -10.733 1.00 98.50 86 GLN A C 1
ATOM 682 O O . GLN A 1 86 ? -10.045 3.084 -10.626 1.00 98.50 86 GLN A O 1
ATOM 687 N N . SER A 1 87 ? -7.912 3.422 -9.989 1.00 97.94 87 SER A N 1
ATOM 688 C CA . SER A 1 87 ? -8.080 4.636 -9.185 1.00 97.94 87 SER A CA 1
ATOM 689 C C . SER A 1 87 ? -7.375 5.809 -9.869 1.00 97.94 87 SER A C 1
ATOM 691 O O . SER A 1 87 ? -6.563 5.593 -10.760 1.00 97.94 87 SER A O 1
ATOM 693 N N . ALA A 1 88 ? -7.589 7.045 -9.411 1.00 96.75 88 ALA A N 1
ATOM 694 C CA . ALA A 1 88 ? -6.830 8.204 -9.911 1.00 96.75 88 ALA A CA 1
ATOM 695 C C . ALA A 1 88 ? -5.306 8.103 -9.667 1.00 96.75 88 ALA A C 1
ATOM 697 O O . ALA A 1 88 ? -4.535 8.896 -10.201 1.00 96.75 88 ALA A O 1
ATOM 698 N N . ILE A 1 89 ? -4.890 7.164 -8.818 1.00 98.12 89 ILE A N 1
ATOM 699 C CA . ILE A 1 89 ? -3.503 6.902 -8.447 1.00 98.12 89 ILE A CA 1
ATOM 700 C C . ILE A 1 89 ? -2.935 5.729 -9.248 1.00 98.12 89 ILE A C 1
ATOM 702 O O . ILE A 1 89 ? -1.781 5.777 -9.654 1.00 98.12 89 ILE A O 1
ATOM 706 N N . THR A 1 90 ? -3.730 4.679 -9.460 1.00 98.69 90 THR A N 1
ATOM 707 C CA . THR A 1 90 ? -3.307 3.465 -10.176 1.00 98.69 90 THR A CA 1
ATOM 708 C C . THR A 1 90 ? -3.537 3.544 -11.682 1.00 98.69 90 THR A C 1
ATOM 710 O O . THR A 1 90 ? -2.992 2.724 -12.409 1.00 98.69 90 THR A O 1
ATOM 713 N N . ASP A 1 91 ? -4.292 4.522 -12.181 1.00 98.50 91 ASP A N 1
ATOM 714 C CA . ASP A 1 91 ? -4.415 4.756 -13.618 1.00 98.50 91 ASP A CA 1
ATOM 715 C C . ASP A 1 91 ? -3.047 5.099 -14.236 1.00 98.50 91 ASP A C 1
ATOM 717 O O . ASP A 1 91 ? -2.307 5.949 -13.735 1.00 98.50 91 ASP A O 1
ATOM 721 N N . ALA A 1 92 ? -2.710 4.396 -15.318 1.00 98.38 92 ALA A N 1
ATOM 722 C CA . ALA A 1 92 ? -1.478 4.591 -16.073 1.00 98.38 92 ALA A CA 1
ATOM 723 C C . ALA A 1 92 ? -1.571 5.771 -17.055 1.00 98.38 92 ALA A C 1
ATOM 725 O O . ALA A 1 92 ? -0.550 6.164 -17.621 1.00 98.38 92 ALA A O 1
ATOM 726 N N . GLY A 1 93 ? -2.774 6.319 -17.268 1.00 98.25 93 GLY A N 1
ATOM 727 C CA . GLY A 1 93 ? -3.002 7.478 -18.123 1.00 98.25 93 GLY A CA 1
ATOM 728 C C . GLY A 1 93 ? -2.485 7.257 -19.544 1.00 98.25 93 GLY A C 1
ATOM 729 O O . GLY A 1 93 ? -2.744 6.219 -20.161 1.00 98.25 93 GLY A O 1
ATOM 730 N N . GLU A 1 94 ? -1.722 8.219 -20.067 1.00 97.69 94 GLU A N 1
ATOM 731 C CA . GLU A 1 94 ? -1.150 8.128 -21.421 1.00 97.69 94 GLU A CA 1
ATOM 732 C C . GLU A 1 94 ? -0.144 6.970 -21.597 1.00 97.69 94 GLU A C 1
ATOM 734 O O . GLU A 1 94 ? 0.081 6.494 -22.714 1.00 97.69 94 GLU A O 1
ATOM 739 N N . PHE A 1 95 ? 0.408 6.447 -20.497 1.00 98.44 95 PHE A N 1
ATOM 740 C CA . PHE A 1 95 ? 1.403 5.373 -20.491 1.00 98.44 95 PHE A CA 1
ATOM 741 C C . PHE A 1 95 ? 0.800 3.961 -20.441 1.00 98.44 95 PHE A C 1
ATOM 743 O O . PHE A 1 95 ? 1.540 2.987 -20.319 1.00 98.44 95 PHE A O 1
ATOM 750 N N . VAL A 1 96 ? -0.525 3.807 -20.574 1.00 98.19 96 VAL A N 1
ATOM 751 C CA . VAL A 1 96 ? -1.190 2.486 -20.557 1.00 98.19 96 VAL A CA 1
ATOM 752 C C . VAL A 1 96 ? -0.672 1.523 -21.636 1.00 98.19 96 VAL A C 1
ATOM 754 O O . VAL A 1 96 ? -0.682 0.311 -21.430 1.00 98.19 96 VAL A O 1
ATOM 757 N N . HIS A 1 97 ? -0.168 2.050 -22.756 1.00 97.38 97 HIS A N 1
ATOM 758 C CA . HIS A 1 97 ? 0.439 1.269 -23.838 1.00 97.38 97 HIS A CA 1
ATOM 759 C C . HIS A 1 97 ? 1.665 0.458 -23.374 1.00 97.38 97 HIS A C 1
ATOM 761 O O . HIS A 1 97 ? 1.953 -0.600 -23.922 1.00 97.38 97 HIS A O 1
ATOM 767 N N . LEU A 1 98 ? 2.350 0.883 -22.302 1.00 97.62 98 LEU A N 1
ATOM 768 C CA . LEU A 1 98 ? 3.479 0.144 -21.722 1.00 97.62 98 LEU A CA 1
ATOM 769 C C . LEU A 1 98 ? 3.069 -1.202 -21.097 1.00 97.62 98 LEU A C 1
ATOM 771 O O . LEU A 1 98 ? 3.933 -2.000 -20.735 1.00 97.62 98 LEU A O 1
ATOM 775 N N . TYR A 1 99 ? 1.767 -1.451 -20.915 1.00 97.88 99 TYR A N 1
ATOM 776 C CA . TYR A 1 99 ? 1.243 -2.668 -20.284 1.00 97.88 99 TYR A CA 1
ATOM 777 C C . TYR A 1 99 ? 0.886 -3.777 -21.281 1.00 97.88 99 TYR A C 1
ATOM 779 O O . TYR A 1 99 ? 0.549 -4.891 -20.858 1.00 97.88 99 TYR A O 1
ATOM 787 N N . GLU A 1 100 ? 0.941 -3.494 -22.584 1.00 92.38 100 GLU A N 1
ATOM 788 C CA . GLU A 1 100 ? 0.485 -4.400 -23.644 1.00 92.38 100 GLU A CA 1
ATOM 789 C C . GLU A 1 100 ? 1.253 -5.731 -23.627 1.00 92.38 100 GLU A C 1
ATOM 791 O O . GLU A 1 100 ? 0.628 -6.794 -23.589 1.00 92.38 100 GLU A O 1
ATOM 796 N N . ASP A 1 101 ? 2.582 -5.673 -23.504 1.00 90.81 101 ASP A N 1
ATOM 797 C CA . ASP A 1 101 ? 3.472 -6.845 -23.541 1.00 90.81 101 ASP A CA 1
ATOM 798 C C . ASP A 1 101 ? 3.579 -7.605 -22.207 1.00 90.81 101 ASP A C 1
ATOM 800 O O . ASP A 1 101 ? 4.185 -8.678 -22.131 1.00 90.81 101 ASP A O 1
ATOM 804 N N . ILE A 1 102 ? 3.005 -7.073 -21.124 1.00 94.00 102 ILE A N 1
ATOM 805 C CA . ILE A 1 102 ? 3.089 -7.707 -19.804 1.00 94.00 102 ILE A CA 1
ATOM 806 C C . ILE A 1 102 ? 2.108 -8.882 -19.741 1.00 94.00 102 ILE A C 1
ATOM 808 O O . ILE A 1 102 ? 0.924 -8.740 -20.049 1.00 94.00 102 ILE A O 1
ATOM 812 N N . SER A 1 103 ? 2.587 -10.048 -19.308 1.00 94.06 103 SER A N 1
ATOM 813 C CA . SER A 1 103 ? 1.755 -11.238 -19.088 1.00 94.06 103 SER A CA 1
ATOM 814 C C . SER A 1 103 ? 0.729 -11.029 -17.960 1.00 94.06 103 SER A C 1
ATOM 816 O O . SER A 1 103 ? 0.941 -10.231 -17.052 1.00 94.06 103 SER A O 1
ATOM 818 N N . SER A 1 104 ? -0.383 -11.768 -17.984 1.00 93.81 104 SER A N 1
ATOM 819 C CA . SER A 1 104 ? -1.339 -11.829 -16.864 1.00 93.81 104 SER A CA 1
ATOM 820 C C . SER A 1 104 ? -0.849 -12.669 -15.679 1.00 93.81 104 SER A C 1
ATOM 822 O O . SER A 1 104 ? -1.502 -12.697 -14.640 1.00 93.81 104 SER A O 1
ATOM 824 N N . GLU A 1 105 ? 0.281 -13.364 -15.823 1.00 96.44 105 GLU A N 1
ATOM 825 C CA . GLU A 1 105 ? 0.894 -14.138 -14.745 1.00 96.44 105 GLU A CA 1
ATOM 826 C C . GLU A 1 105 ? 1.478 -13.211 -13.670 1.00 96.44 105 GLU A C 1
ATOM 828 O O . GLU A 1 105 ? 2.365 -12.400 -13.951 1.00 96.44 105 GLU A O 1
ATOM 833 N N . VAL A 1 106 ? 1.035 -13.372 -12.418 1.00 97.06 106 VAL A N 1
ATOM 834 C CA . VAL A 1 106 ? 1.445 -12.524 -11.278 1.00 97.06 106 VAL A CA 1
ATOM 835 C C . VAL A 1 106 ? 2.966 -12.486 -11.114 1.00 97.06 106 VAL A C 1
ATOM 837 O O . VAL A 1 106 ? 3.536 -11.424 -10.882 1.00 97.06 106 VAL A O 1
ATOM 840 N N . SER A 1 107 ? 3.643 -13.618 -11.320 1.00 96.69 107 SER A N 1
ATOM 841 C CA . SER A 1 107 ? 5.108 -13.697 -11.256 1.00 96.69 107 SER A CA 1
ATOM 842 C C . SER A 1 107 ? 5.806 -12.817 -12.298 1.00 96.69 107 SER A C 1
ATOM 844 O O . SER A 1 107 ? 6.838 -12.220 -12.005 1.00 96.69 107 SER A O 1
ATOM 846 N N . GLN A 1 108 ? 5.246 -12.700 -13.507 1.00 97.25 108 GLN A N 1
ATOM 847 C CA . GLN A 1 108 ? 5.803 -11.852 -14.564 1.00 97.25 108 GLN A CA 1
ATOM 848 C C . GLN A 1 108 ? 5.502 -10.373 -14.314 1.00 97.25 108 GLN A C 1
ATOM 850 O O . GLN A 1 108 ? 6.360 -9.533 -14.572 1.00 97.25 108 GLN A O 1
ATOM 855 N N . ILE A 1 109 ? 4.322 -10.064 -13.765 1.00 98.19 109 ILE A N 1
ATOM 856 C CA . ILE A 1 109 ? 3.966 -8.710 -13.320 1.00 98.19 109 ILE A CA 1
ATOM 857 C C . ILE A 1 109 ? 4.956 -8.235 -12.254 1.00 98.19 109 ILE A C 1
ATOM 859 O O . ILE A 1 109 ? 5.586 -7.196 -12.430 1.00 98.19 109 ILE A O 1
ATOM 863 N N . VAL A 1 110 ? 5.150 -9.017 -11.189 1.00 98.00 110 VAL A N 1
ATOM 864 C CA . VAL A 1 110 ? 6.076 -8.668 -10.101 1.00 98.00 110 VAL A CA 1
ATOM 865 C C . VAL A 1 110 ? 7.505 -8.526 -10.617 1.00 98.00 110 VAL A C 1
ATOM 867 O O . VAL A 1 110 ? 8.173 -7.547 -10.295 1.00 98.00 110 VAL A O 1
ATOM 870 N N . LYS A 1 111 ? 7.954 -9.426 -11.499 1.00 96.88 111 LYS A N 1
ATOM 871 C CA . LYS A 1 111 ? 9.284 -9.328 -12.112 1.00 96.88 111 LYS A CA 1
ATOM 872 C C . LYS A 1 111 ? 9.469 -8.039 -12.924 1.00 96.88 111 LYS A C 1
ATOM 874 O O . LYS A 1 111 ? 10.541 -7.443 -12.865 1.00 96.88 111 LYS A O 1
ATOM 879 N N . ALA A 1 112 ? 8.449 -7.598 -13.665 1.00 97.44 112 ALA A N 1
ATOM 880 C CA . ALA A 1 112 ? 8.494 -6.327 -14.389 1.00 97.44 112 ALA A CA 1
ATOM 881 C C . ALA A 1 112 ? 8.590 -5.137 -13.417 1.00 97.44 112 ALA A C 1
ATOM 883 O O . ALA A 1 112 ? 9.436 -4.266 -13.597 1.00 97.44 112 ALA A O 1
ATOM 884 N N . VAL A 1 113 ? 7.798 -5.139 -12.337 1.00 98.19 113 VAL A N 1
ATOM 885 C CA . VAL A 1 113 ? 7.848 -4.104 -11.285 1.00 98.19 113 VAL A CA 1
ATOM 886 C C . VAL A 1 113 ? 9.238 -4.033 -10.638 1.00 98.19 113 VAL A C 1
ATOM 888 O O . VAL A 1 113 ? 9.833 -2.957 -10.578 1.00 98.19 113 VAL A O 1
ATOM 891 N N . GLN A 1 114 ? 9.802 -5.175 -10.241 1.00 96.19 114 GLN A N 1
ATOM 892 C CA . GLN A 1 114 ? 11.160 -5.287 -9.684 1.00 96.19 114 GLN A CA 1
ATOM 893 C C . GLN A 1 114 ? 12.250 -4.854 -10.675 1.00 96.19 114 GLN A C 1
ATOM 895 O O . GLN A 1 114 ? 13.320 -4.379 -10.289 1.00 96.19 114 GLN A O 1
ATOM 900 N N . GLY A 1 115 ? 11.980 -4.997 -11.974 1.00 95.75 115 GLY A N 1
ATOM 901 C CA . GLY A 1 115 ? 12.883 -4.583 -13.038 1.00 95.75 115 GLY A CA 1
ATOM 902 C C . GLY A 1 115 ? 12.949 -3.072 -13.256 1.00 95.75 115 GLY A C 1
ATOM 903 O O . GLY A 1 115 ? 13.939 -2.603 -13.822 1.00 95.75 115 GLY A O 1
ATOM 904 N N . VAL A 1 116 ? 11.941 -2.319 -12.798 1.00 97.56 116 VAL A N 1
ATOM 905 C CA . VAL A 1 116 ? 11.812 -0.873 -13.050 1.00 97.56 116 VAL A CA 1
ATOM 906 C C . VAL A 1 116 ? 11.798 -0.009 -11.792 1.00 97.56 116 VAL A C 1
ATOM 908 O O . VAL A 1 116 ? 12.018 1.194 -11.915 1.00 97.56 116 VAL A O 1
ATOM 911 N N . ILE A 1 117 ? 11.605 -0.585 -10.602 1.00 97.50 117 ILE A N 1
ATOM 912 C CA . ILE A 1 117 ? 11.694 0.111 -9.309 1.00 97.50 117 ILE A CA 1
ATOM 913 C C . ILE A 1 117 ? 12.876 -0.443 -8.502 1.00 97.50 117 ILE A C 1
ATOM 915 O O . ILE A 1 117 ? 13.187 -1.630 -8.557 1.00 97.50 117 ILE A O 1
ATOM 919 N N . ILE A 1 118 ? 13.554 0.429 -7.759 1.00 95.06 118 ILE A N 1
ATOM 920 C CA . ILE A 1 118 ? 14.535 0.076 -6.736 1.00 95.06 118 ILE A CA 1
ATOM 921 C C . ILE A 1 118 ? 14.085 0.635 -5.382 1.00 95.06 118 ILE A C 1
ATOM 923 O O . ILE A 1 118 ? 13.836 1.836 -5.255 1.00 95.06 118 ILE A O 1
ATOM 927 N N . GLY A 1 119 ? 13.976 -0.248 -4.385 1.00 93.56 119 GLY A N 1
ATOM 928 C CA . GLY A 1 119 ? 13.589 0.104 -3.018 1.00 93.56 119 GLY A CA 1
ATOM 929 C C . GLY A 1 119 ? 14.655 0.971 -2.363 1.00 93.56 119 GLY A C 1
ATOM 930 O O . GLY A 1 119 ? 15.833 0.602 -2.329 1.00 93.56 119 GLY A O 1
ATOM 931 N N . SER A 1 120 ? 14.278 2.144 -1.870 1.00 89.56 120 SER A N 1
ATOM 932 C CA . SER A 1 120 ? 15.243 3.110 -1.349 1.00 89.56 120 SER A CA 1
ATOM 933 C C . SER A 1 120 ? 15.947 2.633 -0.077 1.00 89.56 120 SER A C 1
ATOM 935 O O . SER A 1 120 ? 17.143 2.878 0.093 1.00 89.56 120 SER A O 1
ATOM 937 N N . ASP A 1 121 ? 15.268 1.865 0.765 1.00 84.88 121 ASP A N 1
ATOM 938 C CA . ASP A 1 121 ? 15.859 1.313 1.986 1.00 84.88 121 ASP A CA 1
ATOM 939 C C . ASP A 1 121 ? 16.833 0.157 1.700 1.00 84.88 121 ASP A C 1
ATOM 941 O O . ASP A 1 121 ? 17.623 -0.247 2.559 1.00 84.88 121 ASP A O 1
ATOM 945 N N . HIS A 1 122 ? 16.838 -0.356 0.466 1.00 82.75 122 HIS A N 1
ATOM 946 C CA . HIS A 1 122 ? 17.624 -1.526 0.072 1.00 82.75 122 HIS A CA 1
ATOM 947 C C . HIS A 1 122 ? 18.546 -1.267 -1.124 1.00 82.75 122 HIS A C 1
ATOM 949 O O . HIS A 1 122 ? 19.354 -2.118 -1.484 1.00 82.75 122 HIS A O 1
ATOM 955 N N . ALA A 1 123 ? 18.537 -0.065 -1.697 1.00 83.88 123 ALA A N 1
ATOM 956 C CA . ALA A 1 123 ? 19.405 0.299 -2.814 1.00 83.88 123 ALA A CA 1
ATOM 957 C C . ALA A 1 123 ? 20.898 0.074 -2.512 1.00 83.88 123 ALA A C 1
ATOM 959 O O . ALA A 1 123 ? 21.627 -0.498 -3.326 1.00 83.88 123 ALA A O 1
ATOM 960 N N . GLY A 1 124 ? 21.342 0.427 -1.300 1.00 80.75 124 GLY A N 1
ATOM 961 C CA . GLY A 1 124 ? 22.717 0.177 -0.859 1.00 80.75 124 GLY A CA 1
ATOM 962 C C . GLY A 1 124 ? 23.044 -1.315 -0.753 1.00 80.75 124 GLY A C 1
ATOM 963 O O . GLY A 1 124 ? 24.177 -1.726 -1.005 1.00 80.75 124 GLY A O 1
ATOM 964 N N . ALA A 1 125 ? 22.046 -2.155 -0.450 1.00 76.25 125 ALA A N 1
ATOM 965 C CA . ALA A 1 125 ? 22.209 -3.602 -0.446 1.00 76.25 125 ALA A CA 1
ATOM 966 C C . ALA A 1 125 ? 22.492 -4.178 -1.840 1.00 76.25 125 ALA A C 1
ATOM 968 O O . ALA A 1 125 ? 23.142 -5.221 -1.911 1.00 76.25 125 ALA A O 1
ATOM 969 N N . LEU A 1 126 ? 22.060 -3.471 -2.886 1.00 73.75 126 LEU A N 1
ATOM 970 C CA . LEU A 1 126 ? 22.259 -3.780 -4.302 1.00 73.75 126 LEU A CA 1
ATOM 971 C C . LEU A 1 126 ? 23.463 -3.032 -4.909 1.00 73.75 126 LEU A C 1
ATOM 973 O O . LEU A 1 126 ? 23.630 -2.999 -6.126 1.00 73.75 126 LEU A O 1
ATOM 977 N N . GLY A 1 127 ? 24.305 -2.408 -4.076 1.00 79.75 127 GLY A N 1
ATOM 978 C CA . GLY A 1 127 ? 25.493 -1.675 -4.524 1.00 79.75 127 GLY A CA 1
ATOM 979 C C . GLY A 1 127 ? 25.189 -0.352 -5.234 1.00 79.75 127 GLY A C 1
ATOM 980 O O . GLY A 1 127 ? 26.068 0.186 -5.905 1.00 79.75 127 GLY A O 1
ATOM 981 N N . PHE A 1 128 ? 23.969 0.177 -5.098 1.00 85.25 128 PHE A N 1
ATOM 982 C CA . PHE A 1 128 ? 23.566 1.447 -5.690 1.00 85.25 128 PHE A CA 1
ATOM 983 C C . PHE A 1 128 ? 23.529 2.562 -4.639 1.00 85.25 128 PHE A C 1
ATOM 985 O O . PHE A 1 128 ? 22.785 2.500 -3.660 1.00 85.25 128 PHE A O 1
ATOM 992 N N . GLU A 1 129 ? 24.328 3.607 -4.853 1.00 90.25 129 GLU A N 1
ATOM 993 C CA . GLU A 1 129 ? 24.303 4.811 -4.023 1.00 90.25 129 GLU A CA 1
ATOM 994 C C . GLU A 1 129 ? 23.182 5.746 -4.488 1.00 90.25 129 GLU A C 1
ATOM 996 O O . GLU A 1 129 ? 23.189 6.229 -5.620 1.00 90.25 129 GLU A O 1
ATOM 1001 N N . LEU A 1 130 ? 22.215 6.017 -3.608 1.00 88.31 130 LEU A N 1
ATOM 1002 C CA . LEU A 1 130 ? 21.041 6.823 -3.936 1.00 88.31 130 LEU A CA 1
ATOM 1003 C C . LEU A 1 130 ? 21.382 8.309 -4.121 1.00 88.31 130 LEU A C 1
ATOM 1005 O O . LEU A 1 130 ? 21.727 8.990 -3.148 1.00 88.31 130 LEU A O 1
ATOM 1009 N N . PRO A 1 131 ? 21.173 8.892 -5.319 1.00 92.50 131 PRO A N 1
ATOM 1010 C CA . PRO A 1 131 ? 21.347 10.325 -5.501 1.00 92.50 131 PRO A CA 1
ATOM 1011 C C . PRO A 1 131 ? 20.257 11.086 -4.736 1.00 92.50 131 PRO A C 1
ATOM 1013 O O . PRO A 1 131 ? 19.077 11.016 -5.082 1.00 92.50 131 PRO A O 1
ATOM 1016 N N . ARG A 1 132 ? 20.644 11.873 -3.722 1.00 90.31 132 ARG A N 1
ATOM 1017 C CA . ARG A 1 132 ? 19.710 12.562 -2.803 1.00 90.31 132 ARG A CA 1
ATOM 1018 C C . ARG A 1 132 ? 18.576 13.314 -3.509 1.00 90.31 132 ARG A C 1
ATOM 1020 O O . ARG A 1 132 ? 17.429 13.207 -3.091 1.00 90.31 132 ARG A O 1
ATOM 1027 N N . LYS A 1 133 ? 18.885 14.071 -4.570 1.00 93.31 133 LYS A N 1
ATOM 1028 C CA . LYS A 1 133 ? 17.877 14.844 -5.321 1.00 93.31 133 LYS A CA 1
ATOM 1029 C C . LYS A 1 133 ? 16.870 13.949 -6.047 1.00 93.31 133 LYS A C 1
ATOM 1031 O O . LYS A 1 133 ? 15.699 14.301 -6.092 1.00 93.31 133 LYS A O 1
ATOM 1036 N N . ARG A 1 134 ? 17.326 12.814 -6.593 1.00 93.94 134 ARG A N 1
ATOM 1037 C CA . ARG A 1 134 ? 16.448 11.828 -7.232 1.00 93.94 134 ARG A CA 1
ATOM 1038 C C . ARG A 1 134 ? 15.538 11.187 -6.194 1.00 93.94 134 ARG A C 1
ATOM 1040 O O . ARG A 1 134 ? 14.333 11.279 -6.350 1.00 93.94 134 ARG A O 1
ATOM 1047 N N . ARG A 1 135 ? 16.098 10.676 -5.088 1.00 92.44 135 ARG A N 1
ATOM 1048 C CA . ARG A 1 135 ? 15.322 10.092 -3.977 1.00 92.44 135 ARG A CA 1
ATOM 1049 C C . ARG A 1 135 ? 14.222 11.043 -3.491 1.00 92.44 135 ARG A C 1
ATOM 1051 O O . ARG A 1 135 ? 13.061 10.667 -3.465 1.00 92.44 135 ARG A O 1
ATOM 1058 N N . GLN A 1 136 ? 14.571 12.300 -3.196 1.00 92.12 136 GLN A N 1
ATOM 1059 C CA . GLN A 1 136 ? 13.609 13.314 -2.739 1.00 92.12 136 GLN A CA 1
ATOM 1060 C C . GLN A 1 136 ? 12.465 13.577 -3.728 1.00 92.12 136 GLN A C 1
ATOM 1062 O O . GLN A 1 136 ? 11.381 13.960 -3.300 1.00 92.12 136 GLN A O 1
ATOM 1067 N N . HIS A 1 137 ? 12.698 13.421 -5.029 1.00 96.06 137 HIS A N 1
ATOM 1068 C CA . HIS A 1 137 ? 11.674 13.627 -6.046 1.00 96.06 137 HIS A CA 1
ATOM 1069 C C . HIS A 1 137 ? 10.864 12.354 -6.321 1.00 96.06 137 HIS A C 1
ATOM 1071 O O . HIS A 1 137 ? 9.641 12.390 -6.241 1.00 96.06 137 HIS A O 1
ATOM 1077 N N . GLU A 1 138 ? 11.549 11.251 -6.622 1.00 97.69 138 GLU A N 1
ATOM 1078 C CA . GLU A 1 138 ? 10.967 10.001 -7.122 1.00 97.69 138 GLU A CA 1
ATOM 1079 C C . GLU A 1 138 ? 10.127 9.285 -6.062 1.00 97.69 138 GLU A C 1
ATOM 1081 O O . GLU A 1 138 ? 9.032 8.831 -6.373 1.00 97.69 138 GLU A O 1
ATOM 1086 N N . GLU A 1 139 ? 10.555 9.287 -4.796 1.00 95.62 139 GLU A N 1
ATOM 1087 C CA . GLU A 1 139 ? 9.765 8.705 -3.703 1.00 95.62 139 GLU A CA 1
ATOM 1088 C C . GLU A 1 139 ? 8.461 9.463 -3.449 1.00 95.62 139 GLU A C 1
ATOM 1090 O O . GLU A 1 139 ? 7.522 8.909 -2.893 1.00 95.62 139 GLU A O 1
ATOM 1095 N N . ASN A 1 140 ? 8.391 10.740 -3.829 1.00 96.56 140 ASN A N 1
ATOM 1096 C CA . ASN A 1 140 ? 7.201 11.563 -3.632 1.00 96.56 140 ASN A CA 1
ATOM 1097 C C . ASN A 1 140 ? 6.229 11.502 -4.822 1.00 96.56 140 ASN A C 1
ATOM 1099 O O . ASN A 1 140 ? 5.254 12.256 -4.845 1.00 96.56 140 ASN A O 1
ATOM 1103 N N . LEU A 1 141 ? 6.468 10.626 -5.805 1.00 97.88 141 LEU A N 1
ATOM 1104 C CA . LEU A 1 141 ? 5.546 10.407 -6.915 1.00 97.88 141 LEU A CA 1
ATOM 1105 C C . LEU A 1 141 ? 4.355 9.570 -6.450 1.00 97.88 141 LEU A C 1
ATOM 1107 O O . LEU A 1 141 ? 4.482 8.408 -6.074 1.00 97.88 141 LEU A O 1
ATOM 1111 N N . ARG A 1 142 ? 3.155 10.148 -6.505 1.00 97.69 142 ARG A N 1
ATOM 1112 C CA . ARG A 1 142 ? 1.954 9.439 -6.051 1.00 97.69 142 ARG A CA 1
ATOM 1113 C C . ARG A 1 142 ? 1.300 8.633 -7.156 1.00 97.69 142 ARG A C 1
ATOM 1115 O O . ARG A 1 142 ? 0.905 7.495 -6.904 1.00 97.69 142 ARG A O 1
ATOM 1122 N N . LYS A 1 143 ? 1.170 9.191 -8.359 1.00 98.44 143 LYS A N 1
ATOM 1123 C CA . LYS A 1 143 ? 0.446 8.546 -9.458 1.00 98.44 143 LYS A CA 1
ATOM 1124 C C . LYS A 1 143 ? 1.334 7.586 -10.234 1.00 98.44 143 LYS A C 1
ATOM 1126 O O . LYS A 1 143 ? 2.481 7.901 -10.539 1.00 98.44 143 LYS A O 1
ATOM 1131 N N . VAL A 1 144 ? 0.758 6.458 -10.635 1.00 98.75 144 VAL A N 1
ATOM 1132 C CA . VAL A 1 144 ? 1.397 5.490 -11.528 1.00 98.75 144 VAL A CA 1
ATOM 1133 C C . VAL A 1 144 ? 1.741 6.129 -12.872 1.00 98.75 144 VAL A C 1
ATOM 1135 O O . VAL A 1 144 ? 2.831 5.890 -13.372 1.00 98.75 144 VAL A O 1
ATOM 1138 N N . GLU A 1 145 ? 0.890 7.001 -13.417 1.00 98.69 145 GLU A N 1
ATOM 1139 C CA . GLU A 1 145 ? 1.213 7.797 -14.612 1.00 98.69 145 GLU A CA 1
ATOM 1140 C C . GLU A 1 145 ? 2.537 8.579 -14.463 1.00 98.69 145 GLU A C 1
ATOM 1142 O O . GLU A 1 145 ? 3.412 8.491 -15.324 1.00 98.69 145 GLU A O 1
ATOM 1147 N N . ASP A 1 146 ? 2.736 9.275 -13.337 1.00 98.62 146 ASP A N 1
ATOM 1148 C CA . ASP A 1 146 ? 3.964 10.037 -13.072 1.00 98.62 146 ASP A CA 1
ATOM 1149 C C . ASP A 1 146 ? 5.177 9.114 -12.854 1.00 98.62 146 ASP A C 1
ATOM 1151 O O . ASP A 1 146 ? 6.277 9.399 -13.333 1.00 98.62 146 ASP A O 1
ATOM 1155 N N . MET A 1 147 ? 4.978 7.972 -12.185 1.00 98.75 147 MET A N 1
ATOM 1156 C CA . MET A 1 147 ? 6.009 6.940 -12.044 1.00 98.75 147 MET A CA 1
ATOM 1157 C C . MET A 1 147 ? 6.451 6.413 -13.416 1.00 98.75 147 MET A C 1
ATOM 1159 O O . MET A 1 147 ? 7.649 6.361 -13.695 1.00 98.75 147 MET A O 1
ATOM 1163 N N . LEU A 1 148 ? 5.502 6.058 -14.290 1.00 98.75 148 LEU A N 1
ATOM 1164 C CA . LEU A 1 148 ? 5.774 5.549 -15.636 1.00 98.75 148 LEU A CA 1
ATOM 1165 C C . LEU A 1 148 ? 6.472 6.595 -16.502 1.00 98.75 148 LEU A C 1
ATOM 1167 O O . LEU A 1 148 ? 7.419 6.254 -17.205 1.00 98.75 148 LEU A O 1
ATOM 1171 N N . LYS A 1 149 ? 6.081 7.867 -16.394 1.00 98.56 149 LYS A N 1
ATOM 1172 C CA . LYS A 1 149 ? 6.764 8.984 -17.052 1.00 98.56 149 LYS A CA 1
ATOM 1173 C C . LYS A 1 149 ? 8.233 9.095 -16.645 1.00 98.56 149 LYS A C 1
ATOM 1175 O O . LYS A 1 149 ? 9.097 9.278 -17.499 1.00 98.56 149 LYS A O 1
ATOM 1180 N N . CYS A 1 150 ? 8.535 8.987 -15.351 1.00 98.00 150 CYS A N 1
ATOM 1181 C CA . CYS A 1 150 ? 9.917 8.992 -14.867 1.00 98.00 150 CYS A CA 1
ATOM 1182 C C . CYS A 1 150 ? 10.690 7.752 -15.340 1.00 98.00 150 CYS A C 1
ATOM 1184 O O . CYS A 1 150 ? 11.828 7.876 -15.791 1.00 98.00 150 CYS A O 1
ATOM 1186 N N . ILE A 1 151 ? 10.066 6.573 -15.280 1.00 98.06 151 ILE A N 1
ATOM 1187 C CA . ILE A 1 151 ? 10.633 5.300 -15.745 1.00 98.06 151 ILE A CA 1
ATOM 1188 C C . ILE A 1 151 ? 11.015 5.395 -17.230 1.00 98.06 151 ILE A C 1
ATOM 1190 O O . ILE A 1 151 ? 12.163 5.109 -17.571 1.00 98.06 151 ILE A O 1
ATOM 1194 N N . THR A 1 152 ? 10.111 5.842 -18.105 1.00 97.62 152 THR A N 1
ATOM 1195 C CA . THR A 1 152 ? 10.372 5.945 -19.552 1.00 97.62 152 THR A CA 1
ATOM 1196 C C . THR A 1 152 ? 11.362 7.049 -19.905 1.00 97.62 152 THR A C 1
ATOM 1198 O O . THR A 1 152 ? 12.184 6.865 -20.796 1.00 97.62 152 THR A O 1
ATOM 1201 N N . ALA A 1 153 ? 11.357 8.172 -19.180 1.00 97.38 153 ALA A N 1
ATOM 1202 C CA . ALA A 1 153 ? 12.330 9.246 -19.389 1.00 97.38 153 ALA A CA 1
ATOM 1203 C C . ALA A 1 153 ? 13.777 8.821 -19.075 1.00 97.38 153 ALA A C 1
ATOM 1205 O O . ALA A 1 153 ? 14.719 9.382 -19.638 1.00 97.38 153 ALA A O 1
ATOM 1206 N N . MET A 1 154 ? 13.974 7.857 -18.169 1.00 95.81 154 MET A N 1
ATOM 1207 C CA . MET A 1 154 ? 15.302 7.317 -17.850 1.00 95.81 154 MET A CA 1
ATOM 1208 C C . MET A 1 154 ? 15.768 6.238 -18.831 1.00 95.81 154 MET A C 1
ATOM 1210 O O . MET A 1 154 ? 16.975 6.140 -19.091 1.00 95.81 154 MET A O 1
ATOM 1214 N N . ASP A 1 155 ? 14.830 5.413 -19.297 1.00 96.44 155 ASP A N 1
ATOM 1215 C CA . ASP A 1 155 ? 15.043 4.259 -20.169 1.00 96.44 155 ASP A CA 1
ATOM 1216 C C . ASP A 1 155 ? 13.693 3.851 -20.797 1.00 96.44 155 ASP A C 1
ATOM 1218 O O . ASP A 1 155 ? 12.738 3.543 -20.076 1.00 96.44 155 ASP A O 1
ATOM 1222 N N . ASP A 1 156 ? 13.593 3.883 -22.125 1.00 95.38 156 ASP A N 1
ATOM 1223 C CA . ASP A 1 156 ? 12.350 3.699 -22.891 1.00 95.38 156 ASP A CA 1
ATOM 1224 C C . ASP A 1 156 ? 12.080 2.243 -23.303 1.00 95.38 156 ASP A C 1
ATOM 1226 O O . ASP A 1 156 ? 11.068 1.959 -23.945 1.00 95.38 156 ASP A O 1
ATOM 1230 N N . ARG A 1 157 ? 12.943 1.303 -22.897 1.00 95.88 157 ARG A N 1
ATOM 1231 C CA . ARG A 1 157 ? 12.728 -0.135 -23.105 1.00 95.88 157 ARG A CA 1
ATOM 1232 C C . ARG A 1 157 ? 11.459 -0.629 -22.415 1.00 95.88 157 ARG A C 1
ATOM 1234 O O . ARG A 1 157 ? 11.018 -0.064 -21.404 1.00 95.88 157 ARG A O 1
ATOM 1241 N N . ALA A 1 158 ? 10.915 -1.733 -22.928 1.00 96.25 158 ALA A N 1
ATOM 1242 C CA . ALA A 1 158 ? 9.695 -2.337 -22.405 1.00 96.25 158 ALA A CA 1
ATOM 1243 C C . ALA A 1 158 ? 9.823 -2.650 -20.904 1.00 96.25 158 ALA A C 1
ATOM 1245 O O . ALA A 1 158 ? 10.892 -3.015 -20.418 1.00 96.25 158 ALA A O 1
ATOM 1246 N N . LEU A 1 159 ? 8.721 -2.548 -20.153 1.00 96.69 159 LEU A N 1
ATOM 1247 C CA . LEU A 1 159 ? 8.734 -2.747 -18.693 1.00 96.69 159 LEU A CA 1
ATOM 1248 C C . LEU A 1 159 ? 9.168 -4.163 -18.273 1.00 96.69 159 LEU A C 1
ATOM 1250 O O . LEU A 1 159 ? 9.626 -4.363 -17.153 1.00 96.69 159 LEU A O 1
ATOM 1254 N N . VAL A 1 160 ? 9.031 -5.147 -19.167 1.00 95.69 160 VAL A N 1
ATOM 1255 C CA . VAL A 1 160 ? 9.475 -6.533 -18.947 1.00 95.69 160 VAL A CA 1
ATOM 1256 C C . VAL A 1 160 ? 10.996 -6.701 -19.042 1.00 95.69 160 VAL A C 1
ATOM 1258 O O . VAL A 1 160 ? 11.532 -7.731 -18.626 1.00 95.69 160 VAL A O 1
ATOM 1261 N N . GLU A 1 161 ? 11.704 -5.713 -19.592 1.00 95.12 161 GLU A N 1
ATOM 1262 C CA . GLU A 1 161 ? 13.154 -5.738 -19.714 1.00 95.12 161 GLU A CA 1
ATOM 1263 C C . GLU A 1 161 ? 13.819 -5.246 -18.428 1.00 95.12 161 GLU A C 1
ATOM 1265 O O . GLU A 1 161 ? 13.589 -4.132 -17.956 1.00 95.12 161 GLU A O 1
ATOM 1270 N N . LEU A 1 162 ? 14.705 -6.078 -17.876 1.00 91.25 162 LEU A N 1
ATOM 1271 C CA . LEU A 1 162 ? 15.451 -5.743 -16.669 1.00 91.25 162 LEU A CA 1
ATOM 1272 C C . LEU A 1 162 ? 16.345 -4.516 -16.897 1.00 91.25 162 LEU A C 1
ATOM 1274 O O . LEU A 1 162 ? 17.117 -4.442 -17.863 1.00 91.25 162 LEU A O 1
ATOM 1278 N N . ARG A 1 163 ? 16.291 -3.579 -15.949 1.00 94.50 163 ARG A N 1
ATOM 1279 C CA . ARG A 1 163 ? 17.112 -2.367 -15.963 1.00 94.50 163 ARG A CA 1
ATOM 1280 C C . ARG A 1 163 ? 18.240 -2.458 -14.936 1.00 94.50 163 ARG A C 1
ATOM 1282 O O . ARG A 1 163 ? 18.052 -3.069 -13.876 1.00 94.50 163 ARG A O 1
ATOM 1289 N N . PRO A 1 164 ? 19.414 -1.864 -15.208 1.00 92.56 164 PRO A N 1
ATOM 1290 C CA . PRO A 1 164 ? 20.427 -1.695 -14.172 1.00 92.56 164 PRO A CA 1
ATOM 1291 C C . PRO A 1 164 ? 19.900 -0.763 -13.058 1.00 92.56 164 PRO A C 1
ATOM 1293 O O . PRO A 1 164 ? 19.014 0.052 -13.328 1.00 92.56 164 PRO A O 1
ATOM 1296 N N . PRO A 1 165 ? 20.408 -0.870 -11.813 1.00 91.38 165 PRO A N 1
ATOM 1297 C CA . PRO A 1 165 ? 19.904 -0.111 -10.662 1.00 91.38 165 PRO A CA 1
ATOM 1298 C C . PRO A 1 165 ? 19.769 1.404 -10.882 1.00 91.38 165 PRO A C 1
ATOM 1300 O O . PRO A 1 165 ? 18.786 2.006 -10.463 1.00 91.38 165 PRO A O 1
ATOM 1303 N N . ASP A 1 166 ? 20.708 2.023 -11.600 1.00 92.12 166 ASP A N 1
ATOM 1304 C CA . ASP A 1 166 ? 20.722 3.462 -11.881 1.00 92.12 166 ASP A CA 1
ATOM 1305 C C . ASP A 1 166 ? 19.622 3.919 -12.855 1.00 92.12 166 ASP A C 1
ATOM 1307 O O . ASP A 1 166 ? 19.315 5.114 -12.915 1.00 92.12 166 ASP A O 1
ATOM 1311 N N . LYS A 1 167 ? 19.003 2.973 -13.571 1.00 95.62 167 LYS A N 1
ATOM 1312 C CA . LYS A 1 167 ? 17.894 3.167 -14.521 1.00 95.62 167 LYS A CA 1
ATOM 1313 C C . LYS A 1 167 ? 16.536 2.711 -13.983 1.00 95.62 167 LYS A C 1
ATOM 1315 O O . LYS A 1 167 ? 15.557 2.693 -14.731 1.00 95.62 167 LYS A O 1
ATOM 1320 N N . ARG A 1 168 ? 16.468 2.353 -12.700 1.00 96.38 168 ARG A N 1
ATOM 1321 C CA . ARG A 1 168 ? 15.216 2.085 -11.984 1.00 96.38 168 ARG A CA 1
ATOM 1322 C C . ARG A 1 168 ? 14.752 3.334 -11.237 1.00 96.38 168 ARG A C 1
ATOM 1324 O O . ARG A 1 168 ? 15.564 4.172 -10.831 1.00 96.38 168 ARG A O 1
ATOM 1331 N N . LEU A 1 169 ? 13.439 3.455 -11.081 1.00 97.75 169 LEU A N 1
ATOM 1332 C CA . LEU A 1 169 ? 12.790 4.466 -10.258 1.00 97.75 169 LEU A CA 1
ATOM 1333 C C . LEU A 1 169 ? 13.076 4.184 -8.786 1.00 97.75 169 LEU A C 1
ATOM 1335 O O . LEU A 1 169 ? 12.836 3.075 -8.319 1.00 97.75 169 LEU A O 1
ATOM 1339 N N . ILE A 1 170 ? 13.561 5.177 -8.051 1.00 97.38 170 ILE A N 1
ATOM 1340 C CA . ILE A 1 170 ? 13.739 5.070 -6.604 1.00 97.38 170 ILE A CA 1
ATOM 1341 C C . ILE A 1 170 ? 12.360 5.183 -5.955 1.00 97.38 170 ILE A C 1
ATOM 1343 O O . ILE A 1 170 ? 11.715 6.225 -6.058 1.00 97.38 170 ILE A O 1
ATOM 1347 N N . GLY A 1 171 ? 11.916 4.120 -5.291 1.00 97.00 171 GLY A N 1
ATOM 1348 C CA . GLY A 1 171 ? 10.601 4.059 -4.659 1.00 97.00 171 GLY A CA 1
ATOM 1349 C C . GLY A 1 171 ? 10.642 3.415 -3.278 1.00 97.00 171 GLY A C 1
ATOM 1350 O O . GLY A 1 171 ? 11.646 2.839 -2.872 1.00 97.00 171 GLY A O 1
ATOM 1351 N N . SER A 1 172 ? 9.525 3.526 -2.569 1.00 96.06 172 SER A N 1
ATOM 1352 C CA . SER A 1 172 ? 9.225 2.781 -1.337 1.00 96.06 172 SER A CA 1
ATOM 1353 C C . SER A 1 172 ? 8.382 1.534 -1.625 1.00 96.06 172 SER A C 1
ATOM 1355 O O . SER A 1 172 ? 7.808 1.434 -2.715 1.00 96.06 172 SER A O 1
ATOM 1357 N N . CYS A 1 173 ? 8.201 0.659 -0.631 1.00 96.69 173 CYS A N 1
ATOM 1358 C CA . CYS A 1 173 ? 7.267 -0.477 -0.637 1.00 96.69 173 CYS A CA 1
ATOM 1359 C C . CYS A 1 173 ? 5.910 -0.160 -1.298 1.00 96.69 173 CYS A C 1
ATOM 1361 O O . CYS A 1 173 ? 5.404 -0.898 -2.148 1.00 96.69 173 CYS A O 1
ATOM 1363 N N . ARG A 1 174 ? 5.351 1.025 -1.016 1.00 98.19 174 ARG A N 1
ATOM 1364 C CA . ARG A 1 174 ? 4.086 1.484 -1.600 1.00 98.19 174 ARG A CA 1
ATOM 1365 C C . ARG A 1 174 ? 4.139 1.603 -3.123 1.00 98.19 174 ARG A C 1
ATOM 1367 O O . ARG A 1 174 ? 3.151 1.293 -3.782 1.00 98.19 174 ARG A O 1
ATOM 1374 N N . HIS A 1 175 ? 5.252 2.046 -3.706 1.00 98.75 175 HIS A N 1
ATOM 1375 C CA . HIS A 1 175 ? 5.403 2.174 -5.162 1.00 98.75 175 HIS A CA 1
ATOM 1376 C C . HIS A 1 175 ? 5.336 0.806 -5.846 1.00 98.75 175 HIS A C 1
ATOM 1378 O O . HIS A 1 175 ? 4.643 0.655 -6.854 1.00 98.75 175 HIS A O 1
ATOM 1384 N N . PHE A 1 176 ? 5.989 -0.201 -5.257 1.00 98.75 176 PHE A N 1
ATOM 1385 C CA . PHE A 1 176 ? 5.891 -1.590 -5.703 1.00 98.75 176 PHE A CA 1
ATOM 1386 C C . PHE A 1 176 ? 4.447 -2.093 -5.622 1.00 98.75 176 PHE A C 1
ATOM 1388 O O . PHE A 1 176 ? 3.919 -2.620 -6.607 1.00 98.75 176 PHE A O 1
ATOM 1395 N N . ALA A 1 177 ? 3.781 -1.871 -4.485 1.00 98.81 177 ALA A N 1
ATOM 1396 C CA . ALA A 1 177 ? 2.400 -2.290 -4.271 1.00 98.81 177 ALA A CA 1
ATOM 1397 C C . ALA A 1 177 ? 1.427 -1.655 -5.281 1.00 98.81 177 ALA A C 1
ATOM 1399 O O . ALA A 1 177 ? 0.625 -2.366 -5.893 1.00 98.81 177 ALA A O 1
ATOM 1400 N N . VAL A 1 178 ? 1.498 -0.337 -5.511 1.00 98.81 178 VAL A N 1
ATOM 1401 C CA . VAL A 1 178 ? 0.548 0.337 -6.413 1.00 98.81 178 VAL A CA 1
ATOM 1402 C C . VAL A 1 178 ? 0.814 0.071 -7.891 1.00 98.81 178 VAL A C 1
ATOM 1404 O O . VAL A 1 178 ? -0.151 -0.041 -8.648 1.00 98.81 178 VAL A O 1
ATOM 1407 N N . LEU A 1 179 ? 2.074 -0.079 -8.318 1.00 98.88 179 LEU A N 1
ATOM 1408 C CA . LEU A 1 179 ? 2.371 -0.420 -9.712 1.00 98.88 179 LEU A CA 1
ATOM 1409 C C . LEU A 1 179 ? 1.931 -1.859 -10.017 1.00 98.88 179 LEU A C 1
ATOM 1411 O O . LEU A 1 179 ? 1.318 -2.107 -11.054 1.00 98.88 179 LEU A O 1
ATOM 1415 N N . THR A 1 180 ? 2.142 -2.784 -9.075 1.00 98.88 180 THR A N 1
ATOM 1416 C CA . THR A 1 180 ? 1.614 -4.158 -9.153 1.00 98.88 180 THR A CA 1
ATOM 1417 C C . THR A 1 180 ? 0.087 -4.151 -9.246 1.00 98.88 180 THR A C 1
ATOM 1419 O O . THR A 1 180 ? -0.491 -4.772 -10.139 1.00 98.88 180 THR A O 1
ATOM 1422 N N . CYS A 1 181 ? -0.575 -3.384 -8.375 1.00 98.88 181 CYS A N 1
ATOM 1423 C CA . CYS A 1 181 ? -2.028 -3.224 -8.363 1.00 98.88 181 CYS A CA 1
ATOM 1424 C C . CYS A 1 181 ? -2.562 -2.671 -9.697 1.00 98.88 181 CYS A C 1
ATOM 1426 O O . CYS A 1 181 ? -3.545 -3.184 -10.233 1.00 98.88 181 CYS A O 1
ATOM 1428 N N . SER A 1 182 ? -1.887 -1.669 -10.270 1.00 98.88 182 SER A N 1
ATOM 1429 C CA . SER A 1 182 ? -2.243 -1.085 -11.567 1.00 98.88 182 SER A CA 1
ATOM 1430 C C . SER A 1 182 ? -2.173 -2.103 -12.709 1.00 98.88 182 SER A C 1
ATOM 1432 O O . SER A 1 182 ? -3.128 -2.226 -13.484 1.00 98.88 182 SER A O 1
ATOM 1434 N N . LEU A 1 183 ? -1.087 -2.879 -12.781 1.00 98.81 183 LEU A N 1
ATOM 1435 C CA . LEU A 1 183 ? -0.886 -3.910 -13.801 1.00 98.81 183 LEU A CA 1
ATOM 1436 C C . LEU A 1 183 ? -1.943 -5.017 -13.718 1.00 98.81 183 LEU A C 1
ATOM 1438 O O . LEU A 1 183 ? -2.532 -5.396 -14.733 1.00 98.81 183 LEU A O 1
ATOM 1442 N N . LEU A 1 184 ? -2.249 -5.488 -12.507 1.00 98.81 184 LEU A N 1
ATOM 1443 C CA . LEU A 1 184 ? -3.297 -6.486 -12.274 1.00 98.81 184 LEU A CA 1
ATOM 1444 C C . LEU A 1 184 ? -4.678 -5.965 -12.699 1.00 98.81 184 LEU A C 1
ATOM 1446 O O . LEU A 1 184 ? -5.386 -6.633 -13.460 1.00 98.81 184 LEU A O 1
ATOM 1450 N N . ARG A 1 185 ? -5.031 -4.737 -12.294 1.00 98.69 185 ARG A N 1
ATOM 1451 C CA . ARG A 1 185 ? -6.291 -4.071 -12.675 1.00 98.69 185 ARG A CA 1
ATOM 1452 C C . ARG A 1 185 ? -6.403 -3.860 -14.184 1.00 98.69 185 ARG A C 1
ATOM 1454 O O . ARG A 1 185 ? -7.482 -4.044 -14.754 1.00 98.69 185 ARG A O 1
ATOM 1461 N N . HIS A 1 186 ? -5.300 -3.547 -14.868 1.00 98.44 186 HIS A N 1
ATOM 1462 C CA . HIS A 1 186 ? -5.270 -3.465 -16.331 1.00 98.44 186 HIS A CA 1
ATOM 1463 C C . HIS A 1 186 ? -5.638 -4.809 -16.978 1.00 98.44 186 HIS A C 1
ATOM 1465 O O . HIS A 1 186 ? -6.456 -4.844 -17.899 1.00 98.44 186 HIS A O 1
ATOM 1471 N N . LYS A 1 187 ? -5.144 -5.925 -16.427 1.00 97.62 187 LYS A N 1
ATOM 1472 C CA . LYS A 1 187 ? -5.519 -7.293 -16.835 1.00 97.62 187 LYS A CA 1
ATOM 1473 C C . LYS A 1 187 ? -6.874 -7.760 -16.281 1.00 97.62 187 LYS A C 1
ATOM 1475 O O . LYS A 1 187 ? -7.221 -8.929 -16.427 1.00 97.62 187 LYS A O 1
ATOM 1480 N N . LYS A 1 188 ? -7.660 -6.859 -15.678 1.00 96.88 188 LYS A N 1
ATOM 1481 C CA . LYS A 1 188 ? -8.976 -7.117 -15.060 1.00 96.88 188 LYS A CA 1
ATOM 1482 C C . LYS A 1 188 ? -8.949 -8.076 -13.869 1.00 96.88 188 LYS A C 1
ATOM 1484 O O . LYS A 1 188 ? -10.011 -8.501 -13.416 1.00 96.88 188 LYS A O 1
ATOM 1489 N N . ILE A 1 189 ? -7.771 -8.352 -13.316 1.00 98.19 189 ILE A N 1
ATOM 1490 C CA . ILE A 1 189 ? -7.614 -9.116 -12.080 1.00 98.19 189 ILE A CA 1
ATOM 1491 C C . ILE A 1 189 ? -7.937 -8.168 -10.912 1.00 98.19 189 ILE A C 1
ATOM 1493 O O . ILE A 1 189 ? -7.283 -7.127 -10.800 1.00 98.19 189 ILE A O 1
ATOM 1497 N N . PRO A 1 190 ? -8.936 -8.472 -10.058 1.00 98.75 190 PRO A N 1
ATOM 1498 C CA . PRO A 1 190 ? -9.227 -7.648 -8.892 1.00 98.75 190 PRO A CA 1
ATOM 1499 C C . PRO A 1 190 ? -7.992 -7.542 -8.001 1.00 98.75 190 PRO A C 1
ATOM 1501 O O . PRO A 1 190 ? -7.432 -8.567 -7.606 1.00 98.75 190 PRO A O 1
ATOM 1504 N N . ALA A 1 191 ? -7.576 -6.316 -7.689 1.00 98.88 191 ALA A N 1
ATOM 1505 C CA . ALA A 1 191 ? -6.400 -6.059 -6.870 1.00 98.88 191 ALA A CA 1
ATOM 1506 C C . ALA A 1 191 ? -6.578 -4.832 -5.969 1.00 98.88 191 ALA A C 1
ATOM 1508 O O . ALA A 1 191 ? -7.269 -3.865 -6.318 1.00 98.88 191 ALA A O 1
ATOM 1509 N N . ARG A 1 192 ? -5.938 -4.854 -4.800 1.00 98.81 192 ARG A N 1
ATOM 1510 C CA . ARG A 1 192 ? -5.920 -3.743 -3.842 1.00 98.81 192 ARG A CA 1
ATOM 1511 C C . ARG A 1 192 ? -4.552 -3.618 -3.182 1.00 98.81 192 ARG A C 1
ATOM 1513 O O . ARG A 1 192 ? -3.949 -4.620 -2.822 1.00 98.81 192 ARG A O 1
ATOM 1520 N N . ALA A 1 193 ? -4.058 -2.391 -3.045 1.00 98.56 193 ALA A N 1
ATOM 1521 C CA . ALA A 1 193 ? -2.893 -2.123 -2.207 1.00 98.56 193 ALA A CA 1
ATOM 1522 C C . ALA A 1 193 ? -3.334 -2.105 -0.738 1.00 98.56 193 ALA A C 1
ATOM 1524 O O . ALA A 1 193 ? -4.461 -1.691 -0.454 1.00 98.56 193 ALA A O 1
ATOM 1525 N N . ARG A 1 194 ? -2.466 -2.560 0.164 1.00 98.44 194 ARG A N 1
ATOM 1526 C CA . ARG A 1 194 ? -2.720 -2.621 1.607 1.00 98.44 194 ARG A CA 1
ATOM 1527 C C . ARG A 1 194 ? -1.577 -1.964 2.365 1.00 98.44 194 ARG A C 1
ATOM 1529 O O . ARG A 1 194 ? -0.422 -2.232 2.038 1.00 98.44 194 ARG A O 1
ATOM 1536 N N . GLY A 1 195 ? -1.928 -1.147 3.354 1.00 97.50 195 GLY A N 1
ATOM 1537 C CA . GLY A 1 195 ? -1.001 -0.563 4.327 1.00 97.50 195 GLY A CA 1
ATOM 1538 C C . GLY A 1 195 ? -1.008 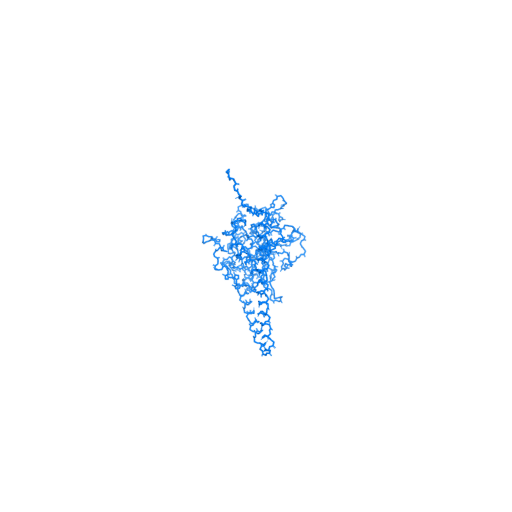-1.365 5.629 1.00 97.50 195 GLY A C 1
ATOM 1539 O O . GLY A 1 195 ? -2.024 -1.957 6.018 1.00 97.50 195 GLY A O 1
ATOM 1540 N N . GLY A 1 196 ? 0.134 -1.452 6.289 1.00 97.81 196 GLY A N 1
ATOM 1541 C CA . GLY A 1 196 ? 0.289 -2.238 7.499 1.00 97.81 196 GLY A CA 1
ATOM 1542 C C . GLY A 1 196 ? 1.745 -2.385 7.883 1.00 97.81 196 GLY A C 1
ATOM 1543 O O . GLY A 1 196 ? 2.516 -1.436 7.803 1.00 97.81 196 GLY A O 1
ATOM 1544 N N . PHE A 1 197 ? 2.100 -3.582 8.336 1.00 97.62 197 PHE A N 1
ATOM 1545 C CA . PHE A 1 197 ? 3.410 -3.870 8.876 1.00 97.62 197 PHE A CA 1
ATOM 1546 C C . PHE A 1 197 ? 3.921 -5.232 8.441 1.00 97.62 197 PHE A C 1
ATOM 1548 O O . PHE A 1 197 ? 3.206 -6.234 8.515 1.00 97.62 197 PHE A O 1
ATOM 1555 N N . GLU A 1 198 ? 5.190 -5.295 8.073 1.00 93.50 198 GLU A N 1
ATOM 1556 C CA . GLU A 1 198 ? 5.894 -6.564 7.957 1.00 93.50 198 GLU A CA 1
ATOM 1557 C C . GLU A 1 198 ? 6.269 -7.110 9.340 1.00 93.50 198 GLU A C 1
ATOM 1559 O O . GLU A 1 198 ? 6.652 -6.386 10.262 1.00 93.50 198 GLU A O 1
ATOM 1564 N N . THR A 1 199 ? 6.162 -8.423 9.504 1.00 90.69 199 THR A N 1
ATOM 1565 C CA . THR A 1 199 ? 6.359 -9.092 10.802 1.00 90.69 199 THR A CA 1
ATOM 1566 C C . THR A 1 199 ? 7.465 -10.142 10.772 1.00 90.69 199 THR A C 1
ATOM 1568 O O . THR A 1 199 ? 7.825 -10.688 11.814 1.00 90.69 199 THR A O 1
ATOM 1571 N N . HIS A 1 200 ? 8.009 -10.441 9.593 1.00 83.94 200 HIS A N 1
ATOM 1572 C CA . HIS A 1 200 ? 8.923 -11.560 9.387 1.00 83.94 200 HIS A CA 1
ATOM 1573 C C . HIS A 1 200 ? 10.392 -11.213 9.666 1.00 83.94 200 HIS A C 1
ATOM 1575 O O . HIS A 1 200 ? 11.146 -12.079 10.105 1.00 83.94 200 HIS A O 1
ATOM 1581 N N . HIS A 1 201 ? 10.799 -9.953 9.483 1.00 80.00 201 HIS A N 1
ATOM 1582 C CA . HIS A 1 201 ? 12.175 -9.514 9.740 1.00 80.00 201 HIS A CA 1
ATOM 1583 C C . HIS A 1 201 ? 12.556 -9.509 11.224 1.00 80.00 201 HIS A C 1
ATOM 1585 O O . HIS A 1 201 ? 13.729 -9.662 11.574 1.00 80.00 201 HIS A O 1
ATOM 1591 N N . SER A 1 202 ? 11.591 -9.318 12.128 1.00 81.75 202 SER A N 1
ATOM 1592 C CA . SER A 1 202 ? 11.857 -9.303 13.562 1.00 81.75 202 SER A CA 1
ATOM 1593 C C . SER A 1 202 ? 10.655 -9.784 14.376 1.00 81.75 202 SER A C 1
ATOM 1595 O O . SER A 1 202 ? 9.534 -9.334 14.153 1.00 81.75 202 SER A O 1
ATOM 1597 N N . PRO A 1 203 ? 10.882 -10.609 15.418 1.00 79.56 203 PRO A N 1
ATOM 1598 C CA . PRO A 1 203 ? 9.817 -11.019 16.332 1.00 79.56 203 PRO A CA 1
ATOM 1599 C C . PRO A 1 203 ? 9.337 -9.880 17.246 1.00 79.56 203 PRO A C 1
ATOM 1601 O O . PRO A 1 203 ? 8.363 -10.053 17.974 1.00 79.56 203 PRO A O 1
ATOM 1604 N N . VAL A 1 204 ? 10.047 -8.743 17.274 1.00 85.81 204 VAL A N 1
ATOM 1605 C CA . VAL A 1 204 ? 9.769 -7.627 18.190 1.00 85.81 204 VAL A CA 1
ATOM 1606 C C . VAL A 1 204 ? 9.485 -6.327 17.454 1.00 85.81 204 VAL A C 1
ATOM 1608 O O . VAL A 1 204 ? 8.728 -5.526 17.990 1.00 85.81 204 VAL A O 1
ATOM 1611 N N . ARG A 1 205 ? 10.102 -6.088 16.294 1.00 90.75 205 ARG A N 1
ATOM 1612 C CA . ARG A 1 205 ? 9.917 -4.862 15.512 1.00 90.75 205 ARG A CA 1
ATOM 1613 C C . ARG A 1 205 ? 9.152 -5.160 14.233 1.00 90.75 205 ARG A C 1
ATOM 1615 O O . ARG A 1 205 ? 9.478 -6.105 13.525 1.00 90.75 205 ARG A O 1
ATOM 1622 N N . HIS A 1 206 ? 8.150 -4.349 13.956 1.00 94.69 206 HIS A N 1
ATOM 1623 C CA . HIS A 1 206 ? 7.274 -4.485 12.808 1.00 94.69 206 HIS A CA 1
ATOM 1624 C C . HIS A 1 206 ? 7.376 -3.196 11.997 1.00 94.69 206 HIS A C 1
ATOM 1626 O O . HIS A 1 206 ? 6.934 -2.143 12.470 1.00 94.69 206 HIS A O 1
ATOM 1632 N N . HIS A 1 207 ? 8.042 -3.275 10.843 1.00 93.69 207 HIS A N 1
ATOM 1633 C CA . HIS A 1 207 ? 8.245 -2.120 9.973 1.00 93.69 207 HIS A CA 1
ATOM 1634 C C . HIS A 1 207 ? 6.960 -1.781 9.242 1.00 93.69 207 HIS A C 1
ATOM 1636 O O . HIS A 1 207 ? 6.244 -2.702 8.856 1.00 93.69 207 HIS A O 1
ATOM 1642 N N . ASP A 1 208 ? 6.650 -0.494 9.092 1.00 94.50 208 ASP A N 1
ATOM 1643 C CA . ASP A 1 208 ? 5.577 -0.071 8.195 1.00 94.50 208 ASP A CA 1
ATOM 1644 C C . ASP A 1 208 ? 5.859 -0.600 6.792 1.00 94.50 208 ASP A C 1
ATOM 1646 O O . ASP A 1 208 ? 6.996 -0.614 6.318 1.00 94.50 208 ASP A O 1
ATOM 1650 N N . HIS A 1 209 ? 4.821 -1.116 6.150 1.00 96.75 209 HIS A N 1
ATOM 1651 C CA . HIS A 1 209 ? 4.997 -1.809 4.891 1.00 96.75 209 HIS A CA 1
ATOM 1652 C C . HIS A 1 209 ? 3.745 -1.788 4.042 1.00 96.75 209 HIS A C 1
ATOM 1654 O O . HIS A 1 209 ? 2.624 -1.671 4.541 1.00 96.75 209 HIS A O 1
ATOM 1660 N N . TRP A 1 210 ? 3.947 -1.950 2.739 1.00 98.19 210 TRP A N 1
ATOM 1661 C CA . TRP A 1 210 ? 2.875 -1.978 1.761 1.00 98.19 210 TRP A CA 1
ATOM 1662 C C . TRP A 1 210 ? 2.988 -3.192 0.860 1.00 98.19 210 TRP A C 1
ATOM 1664 O O . TRP A 1 210 ? 4.032 -3.459 0.273 1.00 98.19 210 TRP A O 1
ATOM 1674 N N . ILE A 1 211 ? 1.860 -3.870 0.683 1.00 98.50 211 ILE A N 1
ATOM 1675 C CA . ILE A 1 211 ? 1.745 -5.045 -0.179 1.00 98.50 211 ILE A CA 1
ATOM 1676 C C . ILE A 1 211 ? 0.591 -4.876 -1.169 1.00 98.50 211 ILE A C 1
ATOM 1678 O O . ILE A 1 211 ? -0.259 -3.989 -1.033 1.00 98.50 211 ILE A O 1
ATOM 1682 N N . CYS A 1 212 ? 0.533 -5.749 -2.172 1.00 98.81 212 CYS A N 1
ATOM 1683 C CA . CYS A 1 212 ? -0.622 -5.868 -3.052 1.00 98.81 212 CYS A CA 1
ATOM 1684 C C . CYS A 1 212 ? -1.366 -7.175 -2.768 1.00 98.81 212 CYS A C 1
ATOM 1686 O O . CYS A 1 212 ? -0.770 -8.241 -2.701 1.00 98.81 212 CYS A O 1
ATOM 1688 N N . GLU A 1 213 ? -2.684 -7.105 -2.632 1.00 98.75 213 GLU A N 1
ATOM 1689 C CA . GLU A 1 213 ? -3.559 -8.271 -2.633 1.00 98.75 213 GLU A CA 1
ATOM 1690 C C . GLU A 1 213 ? -4.226 -8.413 -3.999 1.00 98.75 213 GLU A C 1
ATOM 1692 O O . GLU A 1 213 ? -4.766 -7.436 -4.521 1.00 98.75 213 GLU A O 1
ATOM 1697 N N . TYR A 1 214 ? -4.253 -9.627 -4.553 1.00 98.75 214 TYR A N 1
ATOM 1698 C CA . TYR A 1 214 ? -5.023 -9.944 -5.759 1.00 98.75 214 TYR A CA 1
ATOM 1699 C C . TYR A 1 214 ? -6.004 -11.087 -5.513 1.00 98.75 214 TYR A C 1
ATOM 1701 O O . TYR A 1 214 ? -5.766 -11.967 -4.684 1.00 98.75 214 TYR A O 1
ATOM 1709 N N . TRP A 1 215 ? -7.128 -11.082 -6.225 1.00 98.38 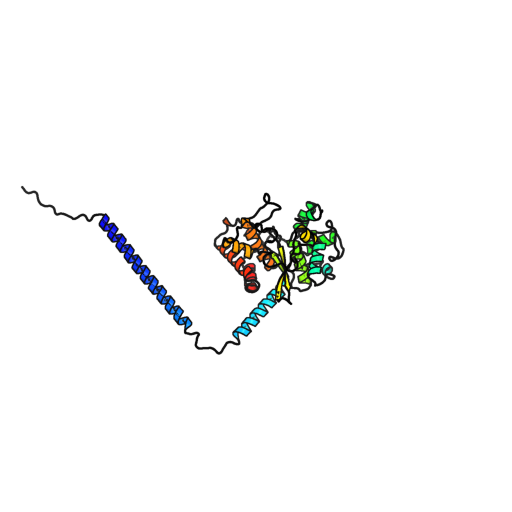215 TRP A N 1
ATOM 1710 C CA . TRP A 1 215 ? -8.101 -12.162 -6.129 1.00 98.38 215 TRP A CA 1
ATOM 1711 C C . TRP A 1 215 ? -7.651 -13.372 -6.945 1.00 98.38 215 TRP A C 1
ATOM 1713 O O . TRP A 1 215 ? -7.577 -13.307 -8.174 1.00 98.38 215 TRP A O 1
ATOM 1723 N N . ASN A 1 216 ? -7.409 -14.501 -6.279 1.00 97.62 216 ASN A N 1
ATOM 1724 C CA . ASN A 1 216 ? -7.154 -15.773 -6.941 1.00 97.62 216 ASN A CA 1
ATOM 1725 C C . ASN A 1 216 ? -8.486 -16.524 -7.139 1.00 97.62 216 ASN A C 1
ATOM 1727 O O . ASN A 1 216 ? -9.057 -17.022 -6.162 1.00 97.62 216 ASN A O 1
ATOM 1731 N N . PRO A 1 217 ? -9.002 -16.647 -8.378 1.00 94.38 217 PRO A N 1
ATOM 1732 C CA . PRO A 1 217 ? -10.302 -17.270 -8.621 1.00 94.38 217 PRO A CA 1
ATOM 1733 C C . PRO A 1 217 ? -10.296 -18.779 -8.346 1.00 94.38 217 PRO A C 1
ATOM 1735 O O . PRO A 1 217 ? -11.314 -19.315 -7.911 1.00 94.38 217 PRO A O 1
ATOM 1738 N N . THR A 1 218 ? -9.158 -19.453 -8.538 1.00 95.31 218 THR A N 1
ATOM 1739 C CA . THR A 1 218 ? -9.004 -20.895 -8.297 1.00 95.31 218 THR A CA 1
ATOM 1740 C C . THR A 1 218 ? -9.088 -21.217 -6.809 1.00 95.31 218 THR A C 1
ATOM 1742 O O . THR A 1 218 ? -9.803 -22.130 -6.408 1.00 95.31 218 THR A O 1
ATOM 1745 N N . GLN A 1 219 ? -8.388 -20.443 -5.978 1.00 95.88 219 GLN A N 1
ATOM 1746 C CA . GLN A 1 219 ? -8.377 -20.624 -4.524 1.00 95.88 219 GLN A CA 1
ATOM 1747 C C . GLN A 1 219 ? -9.524 -19.883 -3.820 1.00 95.88 219 GLN A C 1
ATOM 1749 O O . GLN A 1 219 ? -9.765 -20.102 -2.636 1.00 95.88 219 GLN A O 1
ATOM 1754 N N . ARG A 1 220 ? -10.243 -19.016 -4.546 1.00 95.56 220 ARG A N 1
ATOM 1755 C CA . ARG A 1 220 ? -11.354 -18.187 -4.057 1.00 95.56 220 ARG A CA 1
ATOM 1756 C C . ARG A 1 220 ? -10.979 -17.381 -2.810 1.00 95.56 220 ARG A C 1
ATOM 1758 O O . ARG A 1 220 ? -11.778 -17.297 -1.874 1.00 95.56 220 ARG A O 1
ATOM 1765 N N . ARG A 1 221 ? -9.791 -16.771 -2.826 1.00 96.75 221 ARG A N 1
ATOM 1766 C CA . ARG A 1 221 ? -9.285 -15.889 -1.765 1.00 96.75 221 ARG A CA 1
ATOM 1767 C C . ARG A 1 221 ? -8.438 -14.753 -2.327 1.00 96.75 221 ARG A C 1
ATOM 1769 O O . ARG A 1 221 ? -7.926 -14.845 -3.443 1.00 96.75 221 ARG A O 1
ATOM 1776 N N . TRP A 1 222 ? -8.243 -13.730 -1.505 1.00 98.06 222 TRP A N 1
ATOM 1777 C CA . TRP A 1 222 ? -7.172 -12.763 -1.698 1.00 98.06 222 TRP A CA 1
ATOM 1778 C C . TRP A 1 222 ? -5.824 -13.423 -1.396 1.00 98.06 222 TRP A C 1
ATOM 1780 O O . TRP A 1 222 ? -5.674 -14.135 -0.400 1.00 98.06 222 TRP A O 1
ATOM 1790 N N . VAL A 1 223 ? -4.865 -13.214 -2.287 1.00 98.56 223 VAL A N 1
ATOM 1791 C CA . VAL A 1 223 ? -3.473 -13.636 -2.145 1.00 98.56 223 VAL A CA 1
ATOM 1792 C C . VAL A 1 223 ? -2.634 -12.388 -1.927 1.00 98.56 223 VAL A C 1
ATOM 1794 O O . VAL A 1 223 ? -2.764 -11.429 -2.686 1.00 98.56 223 VAL A O 1
ATOM 1797 N N . GLN A 1 224 ? -1.806 -12.405 -0.886 1.00 98.44 224 GLN A N 1
ATOM 1798 C CA . GLN A 1 224 ? -0.911 -11.312 -0.527 1.00 98.44 224 GLN A CA 1
ATOM 1799 C C . GLN A 1 224 ? 0.409 -11.445 -1.288 1.00 98.44 224 GLN A C 1
ATOM 1801 O O . GLN A 1 224 ? 1.010 -12.516 -1.297 1.00 98.44 224 GLN A O 1
ATOM 1806 N N . VAL A 1 225 ? 0.834 -10.356 -1.923 1.00 98.12 225 VAL A N 1
ATOM 1807 C CA . VAL A 1 225 ? 2.036 -10.271 -2.752 1.00 98.12 225 VAL A CA 1
ATOM 1808 C C . VAL A 1 225 ? 2.898 -9.111 -2.282 1.00 98.12 225 VAL A C 1
ATOM 1810 O O . VAL A 1 225 ? 2.452 -7.961 -2.273 1.00 98.12 225 VAL A O 1
ATOM 1813 N N . ASP A 1 226 ? 4.150 -9.411 -1.967 1.00 97.38 226 ASP A N 1
ATOM 1814 C CA . ASP A 1 226 ? 5.184 -8.417 -1.725 1.00 97.38 226 ASP A CA 1
ATOM 1815 C C . ASP A 1 226 ? 6.077 -8.287 -2.962 1.00 97.38 226 ASP A C 1
ATOM 1817 O O . ASP A 1 226 ? 6.928 -9.130 -3.245 1.00 97.38 226 ASP A O 1
ATOM 1821 N N . ALA A 1 227 ? 5.854 -7.229 -3.738 1.00 97.00 227 ALA A N 1
ATOM 1822 C CA . ALA A 1 227 ? 6.616 -6.995 -4.955 1.00 97.00 227 ALA A CA 1
ATOM 1823 C C . ALA A 1 227 ? 7.987 -6.345 -4.698 1.00 97.00 227 ALA A C 1
ATOM 1825 O O . ALA A 1 227 ? 8.809 -6.339 -5.613 1.00 97.00 227 ALA A O 1
ATOM 1826 N N . GLU A 1 228 ? 8.260 -5.827 -3.496 1.00 93.94 228 GLU A N 1
ATOM 1827 C CA . GLU A 1 228 ? 9.575 -5.270 -3.154 1.00 93.94 228 GLU A CA 1
ATOM 1828 C C . GLU A 1 228 ? 10.608 -6.381 -2.919 1.00 93.94 228 GLU A C 1
ATOM 1830 O O . GLU A 1 228 ? 11.775 -6.225 -3.273 1.00 93.94 228 GLU A O 1
ATOM 1835 N N . MET A 1 229 ? 10.173 -7.539 -2.412 1.00 90.19 229 MET A N 1
ATOM 1836 C CA . MET A 1 229 ? 11.036 -8.687 -2.116 1.00 90.19 229 MET A CA 1
ATOM 1837 C C . MET A 1 229 ? 11.474 -9.455 -3.378 1.00 90.19 229 MET A C 1
ATOM 1839 O O . MET A 1 229 ? 10.894 -10.481 -3.750 1.00 90.19 229 MET A O 1
ATOM 1843 N N . ASP A 1 230 ? 12.530 -8.981 -4.041 1.00 85.31 230 ASP A N 1
ATOM 1844 C CA . ASP A 1 230 ? 13.157 -9.677 -5.172 1.00 85.31 230 ASP A CA 1
ATOM 1845 C C . ASP A 1 230 ? 14.060 -10.857 -4.751 1.00 85.31 230 ASP A C 1
ATOM 1847 O O . ASP A 1 230 ? 14.261 -11.149 -3.568 1.00 85.31 230 ASP A O 1
ATOM 1851 N N . SER A 1 231 ? 14.601 -11.588 -5.732 1.00 83.56 231 SER A N 1
ATOM 1852 C CA . SER A 1 231 ? 15.466 -12.745 -5.469 1.00 83.56 231 SER A CA 1
ATOM 1853 C C . SER A 1 231 ? 16.740 -12.399 -4.696 1.00 83.56 231 SER A C 1
ATOM 1855 O O . SER A 1 231 ? 17.198 -13.221 -3.898 1.00 83.56 231 SER A O 1
ATOM 1857 N N . ASP A 1 232 ? 17.299 -11.208 -4.915 1.00 84.19 232 ASP A N 1
ATOM 1858 C CA . ASP A 1 232 ? 18.551 -10.777 -4.295 1.00 84.19 232 ASP A CA 1
ATOM 1859 C C . ASP A 1 232 ? 18.308 -10.436 -2.819 1.00 84.19 232 ASP A C 1
ATOM 1861 O O . ASP A 1 232 ? 19.066 -10.871 -1.946 1.00 84.19 232 ASP A O 1
ATOM 1865 N N . LEU A 1 233 ? 17.205 -9.741 -2.516 1.00 83.88 233 LEU A N 1
ATOM 1866 C CA . LEU A 1 233 ? 16.771 -9.459 -1.147 1.00 83.88 233 LEU A CA 1
ATOM 1867 C C . LEU A 1 233 ? 16.395 -10.736 -0.399 1.00 83.88 233 LEU A C 1
ATOM 1869 O O . LEU A 1 233 ? 16.865 -10.942 0.722 1.00 83.88 233 LEU A O 1
ATOM 1873 N N . LYS A 1 234 ? 15.653 -11.653 -1.034 1.00 88.31 234 LYS A N 1
ATOM 1874 C CA . LYS A 1 234 ? 15.345 -12.962 -0.438 1.00 88.31 234 LYS A CA 1
ATOM 1875 C C . LYS A 1 234 ? 16.604 -13.724 -0.049 1.00 88.31 234 LYS A C 1
ATOM 1877 O O . LYS A 1 234 ? 16.687 -14.254 1.059 1.00 88.31 234 LYS A O 1
ATOM 1882 N N . GLN A 1 235 ? 17.593 -13.773 -0.942 1.00 85.56 235 GLN A N 1
ATOM 1883 C CA . GLN A 1 235 ? 18.864 -14.430 -0.658 1.00 85.56 235 GLN A CA 1
ATOM 1884 C C . GLN A 1 235 ? 19.608 -13.726 0.482 1.00 85.56 235 GLN A C 1
ATOM 1886 O O . GLN A 1 235 ? 20.120 -14.392 1.383 1.00 85.56 235 GLN A O 1
ATOM 1891 N N . LYS A 1 236 ? 19.664 -12.391 0.454 1.00 83.94 236 LYS A N 1
ATOM 1892 C CA . LYS A 1 236 ? 20.394 -11.581 1.433 1.00 83.94 236 LYS A CA 1
ATOM 1893 C C . LYS A 1 236 ? 19.800 -11.653 2.840 1.00 83.94 236 LYS A C 1
ATOM 1895 O O . LYS A 1 236 ? 20.553 -11.625 3.810 1.00 83.94 236 LYS A O 1
ATOM 1900 N N . TRP A 1 237 ? 18.479 -11.733 2.951 1.00 83.12 237 TRP A N 1
ATOM 1901 C CA . TRP A 1 237 ? 17.762 -11.777 4.228 1.00 83.12 237 TRP A CA 1
ATOM 1902 C C . TRP A 1 237 ? 17.360 -13.184 4.661 1.00 83.12 237 TRP A C 1
ATOM 1904 O O . TRP A 1 237 ? 16.708 -13.340 5.688 1.00 83.12 237 TRP A O 1
ATOM 1914 N N . HIS A 1 238 ? 17.788 -14.210 3.919 1.00 86.00 238 HIS A N 1
ATOM 1915 C CA . HIS A 1 238 ? 17.491 -15.612 4.212 1.00 86.00 238 HIS A CA 1
ATOM 1916 C C . HIS A 1 238 ? 15.984 -15.907 4.292 1.00 86.00 238 HIS A C 1
ATOM 1918 O O . HIS A 1 238 ? 15.536 -16.665 5.149 1.00 86.00 238 HIS A O 1
ATOM 1924 N N . ILE A 1 239 ? 15.211 -15.315 3.381 1.00 86.94 239 ILE A N 1
ATOM 1925 C CA . ILE A 1 239 ? 13.763 -15.504 3.289 1.00 86.94 239 ILE A CA 1
ATOM 1926 C C . ILE A 1 239 ? 13.453 -16.801 2.542 1.00 86.94 239 ILE A C 1
ATOM 1928 O O . ILE A 1 239 ? 13.824 -16.963 1.376 1.00 86.94 239 ILE A O 1
ATOM 1932 N N . ASP A 1 240 ? 12.733 -17.707 3.200 1.00 88.81 240 ASP A N 1
ATOM 1933 C CA . ASP A 1 240 ? 12.391 -19.042 2.699 1.00 88.81 240 ASP A CA 1
ATOM 1934 C C . ASP A 1 240 ? 10.936 -19.181 2.210 1.00 88.81 240 ASP A C 1
ATOM 1936 O O . ASP A 1 240 ? 10.566 -20.235 1.689 1.00 88.81 240 ASP A O 1
ATOM 1940 N N . PHE A 1 241 ? 10.128 -18.119 2.296 1.00 92.50 241 PHE A N 1
ATOM 1941 C CA . PHE A 1 241 ? 8.755 -18.094 1.783 1.00 92.50 241 PHE A CA 1
ATOM 1942 C C . PHE A 1 241 ? 8.633 -17.503 0.367 1.00 92.50 241 PHE A C 1
ATOM 1944 O O . PHE A 1 241 ? 9.570 -16.915 -0.188 1.00 92.50 241 PHE A O 1
ATOM 1951 N N . ASP A 1 242 ? 7.465 -17.695 -0.251 1.00 94.19 242 ASP A N 1
ATOM 1952 C CA . ASP A 1 242 ? 7.130 -17.136 -1.563 1.00 94.19 242 ASP A CA 1
ATOM 1953 C C . ASP A 1 242 ? 6.551 -15.715 -1.416 1.00 94.19 242 ASP A C 1
ATOM 1955 O O . ASP A 1 242 ? 5.488 -15.563 -0.813 1.00 94.19 242 ASP A O 1
ATOM 1959 N N . PRO A 1 243 ? 7.200 -14.663 -1.955 1.00 94.94 243 PRO A N 1
ATOM 1960 C CA . PRO A 1 243 ? 6.653 -13.308 -1.922 1.00 94.94 243 PRO A CA 1
ATOM 1961 C C . PRO A 1 243 ? 5.399 -13.143 -2.795 1.00 94.94 243 PRO A C 1
ATOM 1963 O O . PRO A 1 243 ? 4.737 -12.116 -2.706 1.00 94.94 243 PRO A O 1
ATOM 1966 N N . LEU A 1 244 ? 5.061 -14.123 -3.644 1.00 96.94 244 LEU A N 1
ATOM 1967 C CA . LEU A 1 244 ? 3.868 -14.103 -4.500 1.00 96.94 244 LEU A CA 1
ATOM 1968 C C . LEU A 1 244 ? 2.620 -14.717 -3.839 1.00 96.94 244 LEU A C 1
ATOM 1970 O O . LEU A 1 244 ? 1.538 -14.683 -4.432 1.00 96.94 244 LEU A O 1
ATOM 1974 N N . ASP A 1 245 ? 2.771 -15.290 -2.645 1.00 97.31 245 ASP A N 1
ATOM 1975 C CA . ASP A 1 245 ? 1.694 -15.800 -1.796 1.00 97.31 245 ASP A CA 1
ATOM 1976 C C . ASP A 1 245 ? 2.184 -15.820 -0.344 1.00 97.31 245 ASP A C 1
ATOM 1978 O O . ASP A 1 245 ? 2.633 -16.850 0.170 1.00 97.31 245 ASP A O 1
ATOM 1982 N N . LEU A 1 246 ? 2.170 -14.643 0.292 1.00 96.56 246 LEU A N 1
ATOM 1983 C CA . LEU A 1 246 ? 2.720 -14.479 1.634 1.00 96.56 246 LEU A CA 1
ATOM 1984 C C . LEU A 1 246 ? 2.042 -15.438 2.626 1.00 96.56 246 LEU A C 1
ATOM 1986 O O . LEU A 1 246 ? 0.807 -15.497 2.689 1.00 96.56 246 LEU A O 1
ATOM 1990 N N . PRO A 1 247 ? 2.825 -16.155 3.453 1.00 95.38 247 PRO A N 1
ATOM 1991 C CA . PRO A 1 247 ? 2.271 -16.948 4.535 1.00 95.38 247 PRO A CA 1
ATOM 1992 C C . PRO A 1 247 ? 1.455 -16.089 5.502 1.00 95.38 247 PRO A C 1
ATOM 1994 O O . PRO A 1 247 ? 1.768 -14.925 5.766 1.00 95.38 247 PRO A O 1
ATOM 1997 N N . ALA A 1 248 ? 0.428 -16.699 6.093 1.00 92.06 248 AL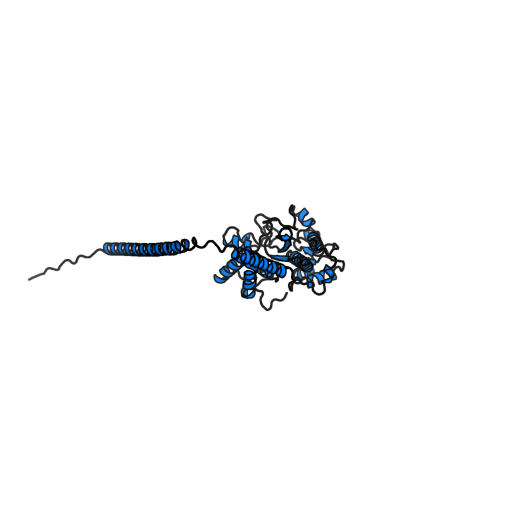A A N 1
ATOM 1998 C CA . ALA A 1 248 ? -0.350 -16.049 7.136 1.00 92.06 248 ALA A CA 1
ATOM 1999 C C . ALA A 1 248 ? 0.567 -15.575 8.276 1.00 92.06 248 ALA A C 1
ATOM 2001 O O . ALA A 1 248 ? 1.362 -16.347 8.813 1.00 92.06 248 ALA A O 1
ATOM 2002 N N . GLY A 1 249 ? 0.420 -14.307 8.657 1.00 90.81 249 GLY A N 1
ATOM 2003 C CA . GLY A 1 249 ? 1.185 -13.704 9.742 1.00 90.81 249 GLY A CA 1
ATOM 2004 C C . GLY A 1 249 ? 2.529 -13.097 9.343 1.00 90.81 249 GLY A C 1
ATOM 2005 O O . GLY A 1 249 ? 3.201 -12.631 10.255 1.00 90.81 249 GLY A O 1
ATOM 2006 N N . THR A 1 250 ? 2.896 -13.065 8.052 1.00 93.94 250 THR A N 1
ATOM 2007 C CA . THR A 1 250 ? 4.072 -12.342 7.499 1.00 93.94 250 THR A CA 1
ATOM 2008 C C . THR A 1 250 ? 3.822 -10.839 7.299 1.00 93.94 250 THR A C 1
ATOM 2010 O O . THR A 1 250 ? 4.761 -10.037 7.270 1.00 93.94 250 THR A O 1
ATOM 2013 N N . PHE A 1 251 ? 2.548 -10.463 7.198 1.00 96.62 251 PHE A N 1
ATOM 2014 C CA . PHE A 1 251 ? 2.062 -9.092 7.123 1.00 96.62 251 PHE A CA 1
ATOM 2015 C C . PHE A 1 251 ? 0.903 -8.916 8.109 1.00 96.62 251 PHE A C 1
ATOM 2017 O O . PHE A 1 251 ? 0.059 -9.805 8.243 1.00 96.62 251 PHE A O 1
ATOM 2024 N N . MET A 1 252 ? 0.875 -7.783 8.803 1.00 97.50 252 MET A N 1
ATOM 2025 C CA . MET A 1 252 ? -0.184 -7.384 9.724 1.00 97.50 252 MET A CA 1
ATOM 2026 C C . MET A 1 252 ? -0.752 -6.048 9.267 1.00 97.50 252 MET A C 1
ATOM 2028 O O . MET A 1 252 ? -0.040 -5.054 9.209 1.00 97.50 252 MET A O 1
ATOM 2032 N N . THR A 1 253 ? -2.042 -6.004 8.972 1.00 98.00 253 THR A N 1
ATOM 2033 C CA . THR A 1 253 ? -2.724 -4.770 8.565 1.00 98.00 253 THR A CA 1
ATOM 2034 C C . THR A 1 253 ? -2.714 -3.731 9.692 1.00 98.00 253 THR A C 1
ATOM 2036 O O . THR A 1 253 ? -2.644 -4.072 10.880 1.00 98.00 253 THR A O 1
ATOM 2039 N N . GLY A 1 254 ? -2.863 -2.449 9.344 1.00 97.25 254 GLY A N 1
ATOM 2040 C CA . GLY A 1 254 ? -3.021 -1.385 10.343 1.00 97.25 254 GLY A CA 1
ATOM 2041 C C . GLY A 1 254 ? -4.201 -1.627 11.300 1.00 97.25 254 GLY A C 1
ATOM 2042 O O . GLY A 1 254 ? -4.113 -1.338 12.494 1.00 97.25 254 GLY A O 1
ATOM 2043 N N . ALA A 1 255 ? -5.283 -2.239 10.809 1.00 98.38 255 ALA A N 1
ATOM 2044 C CA . ALA A 1 255 ? -6.458 -2.611 11.598 1.00 98.38 255 ALA A CA 1
ATOM 2045 C C . ALA A 1 255 ? -6.200 -3.733 12.612 1.00 98.38 255 ALA A C 1
ATOM 2047 O O . ALA A 1 255 ? -6.625 -3.634 13.769 1.00 98.38 255 ALA A O 1
ATOM 2048 N N . GLU A 1 256 ? -5.471 -4.780 12.228 1.00 98.25 256 GLU A N 1
ATOM 2049 C CA . GLU A 1 256 ? -5.032 -5.825 13.156 1.00 98.25 256 GLU A CA 1
ATOM 2050 C C . GLU A 1 256 ? -4.088 -5.254 14.218 1.00 98.25 256 GLU A C 1
ATOM 2052 O O . GLU A 1 256 ? -4.296 -5.483 15.414 1.00 98.25 256 GLU A O 1
ATOM 2057 N N . ALA A 1 257 ? -3.092 -4.462 13.806 1.00 98.12 257 ALA A N 1
ATOM 2058 C CA . ALA A 1 257 ? -2.144 -3.826 14.716 1.00 98.12 257 ALA A CA 1
ATOM 2059 C C . ALA A 1 257 ? -2.859 -2.922 15.732 1.00 98.12 257 ALA A C 1
ATOM 2061 O O . ALA A 1 257 ? -2.611 -3.031 16.938 1.00 98.12 257 ALA A O 1
ATOM 2062 N N . TRP A 1 258 ? -3.803 -2.093 15.269 1.00 98.56 258 TRP A N 1
ATOM 2063 C CA . TRP A 1 258 ? -4.624 -1.233 16.120 1.00 98.56 258 TRP A CA 1
ATOM 2064 C C . TRP A 1 258 ? -5.383 -2.043 17.170 1.00 98.56 258 TRP A C 1
ATOM 2066 O O . TRP A 1 258 ? -5.217 -1.802 18.367 1.00 98.56 258 TRP A O 1
ATOM 2076 N N . GLN A 1 259 ? -6.162 -3.048 16.760 1.00 98.50 259 GLN A N 1
ATOM 2077 C CA . GLN A 1 259 ? -6.958 -3.840 17.701 1.00 98.50 259 GLN A CA 1
ATOM 2078 C C . GLN A 1 259 ? -6.098 -4.584 18.726 1.00 98.50 259 GLN A C 1
ATOM 2080 O O . GLN A 1 259 ? -6.431 -4.593 19.913 1.00 98.50 259 GLN A O 1
ATOM 2085 N N . ARG A 1 260 ? -4.987 -5.191 18.297 1.00 98.12 260 ARG A N 1
ATOM 2086 C CA . ARG A 1 260 ? -4.088 -5.930 19.195 1.00 98.12 260 ARG A CA 1
ATOM 2087 C C . ARG A 1 260 ? -3.398 -5.000 20.191 1.00 98.12 260 ARG A C 1
ATOM 2089 O O . ARG A 1 260 ? -3.320 -5.325 21.375 1.00 98.12 260 ARG A O 1
ATOM 2096 N N . CYS A 1 261 ? -2.980 -3.811 19.756 1.00 98.12 261 CYS A N 1
ATOM 2097 C CA . CYS A 1 261 ? -2.451 -2.782 20.651 1.00 98.12 261 CYS A CA 1
ATOM 2098 C C . CYS A 1 261 ? -3.510 -2.287 21.646 1.00 98.12 261 CYS A C 1
ATOM 2100 O O . CYS A 1 261 ? -3.232 -2.159 22.838 1.00 98.12 261 CYS A O 1
ATOM 2102 N N . ARG A 1 262 ? -4.746 -2.045 21.188 1.00 97.56 262 ARG A N 1
ATOM 2103 C CA . ARG A 1 262 ? -5.864 -1.588 22.037 1.00 97.56 262 ARG A CA 1
ATOM 2104 C C . ARG A 1 262 ? -6.246 -2.611 23.107 1.00 97.56 262 ARG A C 1
ATOM 2106 O O . ARG A 1 262 ? -6.603 -2.215 24.213 1.00 97.56 262 ARG A O 1
ATOM 2113 N N . LYS A 1 263 ? -6.115 -3.907 22.811 1.00 97.81 263 LYS A N 1
ATOM 2114 C CA . LYS A 1 263 ? -6.308 -5.012 23.769 1.00 97.81 263 LYS A CA 1
ATOM 2115 C C . LYS A 1 263 ? -5.108 -5.245 24.697 1.00 97.81 263 LYS A C 1
ATOM 2117 O O . LYS A 1 263 ? -5.209 -6.051 25.617 1.00 97.81 263 LYS A O 1
ATOM 2122 N N . GLY A 1 264 ? -3.984 -4.562 24.472 1.00 97.31 264 GLY A N 1
ATOM 2123 C CA . GLY A 1 264 ? -2.742 -4.766 25.222 1.00 97.31 264 GLY A CA 1
ATOM 2124 C C . GLY A 1 264 ? -1.995 -6.055 24.864 1.00 97.31 264 GLY A C 1
ATOM 2125 O O . GLY A 1 264 ? -1.099 -6.458 25.599 1.00 97.31 264 GLY A O 1
ATOM 2126 N N . GLU A 1 265 ? -2.350 -6.706 23.753 1.00 97.38 265 GLU A N 1
ATOM 2127 C CA . GLU A 1 265 ? -1.699 -7.934 23.274 1.00 97.38 265 GLU A CA 1
ATOM 2128 C C . GLU A 1 265 ? -0.337 -7.649 22.632 1.00 97.38 265 GLU A C 1
ATOM 2130 O O . GLU A 1 265 ? 0.558 -8.489 22.681 1.00 97.38 265 GLU A O 1
ATOM 2135 N N . LEU A 1 266 ? -0.186 -6.468 22.028 1.00 96.56 266 LEU A N 1
ATOM 2136 C CA . LEU A 1 266 ? 1.065 -5.975 21.458 1.00 96.56 266 LEU A CA 1
ATOM 2137 C C . LEU A 1 266 ? 1.379 -4.580 21.989 1.00 96.56 266 LEU A C 1
ATOM 2139 O O . LEU A 1 266 ? 0.484 -3.808 22.335 1.00 96.56 266 LEU A O 1
ATOM 2143 N N . ASN A 1 267 ? 2.668 -4.254 22.053 1.00 96.81 267 ASN A N 1
ATOM 2144 C CA . ASN A 1 267 ? 3.126 -2.942 22.477 1.00 96.81 267 ASN A CA 1
ATOM 2145 C C . ASN A 1 267 ? 3.262 -2.027 21.246 1.00 96.81 267 ASN A C 1
ATOM 2147 O O . ASN A 1 267 ? 4.075 -2.321 20.377 1.00 96.81 267 ASN A O 1
ATOM 2151 N N . PRO A 1 268 ? 2.573 -0.874 21.186 1.00 96.69 268 PRO A N 1
ATOM 2152 C CA . PRO A 1 268 ? 2.666 0.072 20.070 1.00 96.69 268 PRO A CA 1
ATOM 2153 C C . PRO A 1 268 ? 4.095 0.500 19.719 1.00 96.69 268 PRO A C 1
ATOM 2155 O O . PRO A 1 268 ? 4.380 0.816 18.572 1.00 96.69 268 PRO A O 1
ATOM 2158 N N . LYS A 1 269 ? 5.025 0.493 20.687 1.00 95.50 269 LYS A N 1
ATOM 2159 C CA . LYS A 1 269 ? 6.446 0.809 20.446 1.00 95.50 269 LYS A CA 1
ATOM 2160 C C . LYS A 1 269 ? 7.161 -0.209 19.552 1.00 95.50 269 LYS A C 1
ATOM 2162 O O . LYS A 1 269 ? 8.295 0.045 19.161 1.00 95.50 269 LYS A O 1
ATOM 2167 N N . GLN A 1 270 ? 6.533 -1.347 19.269 1.00 95.12 270 GLN A N 1
ATOM 2168 C CA . GLN A 1 270 ? 7.010 -2.379 18.349 1.00 95.12 270 GLN A CA 1
ATOM 2169 C C . GLN A 1 270 ? 6.742 -2.041 16.882 1.00 95.12 270 GLN A C 1
ATOM 2171 O O . GLN A 1 270 ? 7.330 -2.683 16.024 1.00 95.12 270 GLN A O 1
ATOM 2176 N N . PHE A 1 271 ? 5.912 -1.037 16.592 1.00 96.25 271 PHE A N 1
ATOM 2177 C CA . PHE A 1 271 ? 5.511 -0.652 15.238 1.00 96.25 271 PHE A CA 1
ATOM 2178 C C . PHE A 1 271 ? 6.149 0.679 14.841 1.00 96.25 271 PHE A C 1
ATOM 2180 O O . PHE A 1 271 ? 6.023 1.645 15.600 1.00 96.25 271 PHE A O 1
ATOM 2187 N N . GLY A 1 272 ? 6.840 0.739 13.699 1.00 93.88 272 GLY A N 1
ATOM 2188 C CA . GLY A 1 272 ? 7.583 1.937 13.292 1.00 93.88 272 GLY A CA 1
ATOM 2189 C C . GLY A 1 272 ? 8.643 1.718 12.214 1.00 93.88 272 GLY A C 1
ATOM 2190 O O . GLY A 1 272 ? 8.628 0.714 11.524 1.00 93.88 272 GLY A O 1
ATOM 2191 N N . VAL A 1 273 ? 9.598 2.643 12.105 1.00 89.31 273 VAL A N 1
ATOM 2192 C CA . VAL A 1 273 ? 10.701 2.628 11.121 1.00 89.31 273 VAL A CA 1
ATOM 2193 C C . VAL A 1 273 ? 12.069 2.580 11.809 1.00 89.31 273 VAL A C 1
ATOM 2195 O O . VAL A 1 273 ? 12.223 3.062 12.934 1.00 89.31 273 VAL A O 1
ATOM 2198 N N . GLY A 1 274 ? 13.099 2.066 11.123 1.00 81.69 274 GLY A N 1
ATOM 2199 C CA . GLY A 1 274 ? 14.504 2.278 11.515 1.00 81.69 274 GLY A CA 1
ATOM 2200 C C . GLY A 1 274 ? 15.479 1.163 11.115 1.00 81.69 274 GLY A C 1
ATOM 2201 O O . GLY A 1 274 ? 15.153 -0.014 11.181 1.00 81.69 274 GLY A O 1
ATOM 2202 N N . GLY A 1 275 ? 16.722 1.510 10.770 1.00 63.41 275 GLY A N 1
ATOM 2203 C CA . GLY A 1 275 ? 17.740 0.546 10.317 1.00 63.41 275 GLY A CA 1
ATOM 2204 C C . GLY A 1 275 ? 18.435 -0.256 11.431 1.00 63.41 275 GLY A C 1
ATOM 2205 O O . GLY A 1 275 ? 19.178 -1.196 11.150 1.00 63.41 275 GLY A O 1
ATOM 2206 N N . GLY A 1 276 ? 18.206 0.081 12.709 1.00 57.06 276 GLY A N 1
ATOM 2207 C CA . GLY A 1 276 ? 18.862 -0.555 13.856 1.00 57.06 276 GLY A CA 1
ATOM 2208 C C . GLY A 1 276 ? 18.274 -0.162 15.216 1.00 57.06 276 GLY A C 1
ATOM 2209 O O . GLY A 1 276 ? 17.400 0.693 15.318 1.00 57.06 276 GLY A O 1
ATOM 2210 N N . ALA A 1 277 ? 18.759 -0.783 16.302 1.00 57.62 277 ALA A N 1
ATOM 2211 C CA . ALA A 1 277 ? 18.193 -0.596 17.649 1.00 57.62 277 ALA A CA 1
ATOM 2212 C C . ALA A 1 277 ? 18.265 0.849 18.179 1.00 57.62 277 ALA A C 1
ATOM 2214 O O . ALA A 1 277 ? 17.396 1.248 18.948 1.00 57.62 277 ALA A O 1
ATOM 2215 N N . ASN A 1 278 ? 19.261 1.626 17.745 1.00 63.81 278 ASN A N 1
ATOM 2216 C CA . ASN A 1 278 ? 19.450 3.020 18.161 1.00 63.81 278 ASN A CA 1
ATOM 2217 C C . ASN A 1 278 ? 18.748 4.034 17.239 1.00 63.81 278 ASN A C 1
ATOM 2219 O O . ASN A 1 278 ? 18.757 5.224 17.532 1.00 63.81 278 ASN A O 1
ATOM 2223 N N . GLU A 1 279 ? 18.160 3.569 16.137 1.00 78.94 279 GLU A N 1
ATOM 2224 C CA . GLU A 1 279 ? 17.508 4.394 15.108 1.00 78.94 279 GLU A CA 1
ATOM 2225 C C . GLU A 1 279 ? 16.005 4.110 15.018 1.00 78.94 279 GLU A C 1
ATOM 2227 O O . GLU A 1 279 ? 15.311 4.661 14.169 1.00 78.94 279 GLU A O 1
ATOM 2232 N N . TRP A 1 280 ? 15.504 3.231 15.886 1.00 89.62 280 TRP A N 1
ATOM 2233 C CA . TRP A 1 280 ? 14.112 2.823 15.893 1.00 89.62 280 TRP A CA 1
ATOM 2234 C C . TRP A 1 280 ? 13.208 3.945 16.398 1.00 89.62 280 TRP A C 1
ATOM 2236 O O . TRP A 1 280 ? 13.331 4.400 17.540 1.00 89.62 280 TRP A O 1
ATOM 2246 N N . ILE A 1 281 ? 12.252 4.333 15.560 1.00 90.50 281 ILE A N 1
ATOM 2247 C CA . ILE A 1 281 ? 11.198 5.284 15.892 1.00 90.50 281 ILE A CA 1
ATOM 2248 C C . ILE A 1 281 ? 9.877 4.555 15.692 1.00 90.50 281 ILE A C 1
ATOM 2250 O O . ILE A 1 281 ? 9.516 4.220 14.570 1.00 90.50 281 ILE A O 1
ATOM 2254 N N . GLY A 1 282 ? 9.163 4.308 16.788 1.00 92.81 282 GLY A N 1
ATOM 2255 C CA . GLY A 1 282 ? 7.902 3.579 16.767 1.00 92.81 282 GLY A CA 1
ATOM 2256 C C . GLY A 1 282 ? 6.930 4.047 17.839 1.00 92.81 282 GLY A C 1
ATOM 2257 O O . GLY A 1 282 ? 7.298 4.790 18.755 1.00 92.81 282 GLY A O 1
ATOM 2258 N N . GLY A 1 283 ? 5.679 3.611 17.744 1.00 95.62 283 GLY A N 1
ATOM 2259 C CA . GLY A 1 283 ? 4.642 3.989 18.695 1.00 95.62 283 GLY A CA 1
ATOM 2260 C C . GLY A 1 283 ? 3.241 4.050 18.107 1.00 95.62 283 GLY A C 1
ATOM 2261 O O . GLY A 1 283 ? 2.982 3.691 16.962 1.00 95.62 283 GLY A O 1
ATOM 2262 N N . TRP A 1 284 ? 2.327 4.566 18.927 1.00 96.94 284 TRP A N 1
ATOM 2263 C CA . TRP A 1 284 ? 0.907 4.675 18.607 1.00 96.94 284 TRP A CA 1
ATOM 2264 C C . TRP A 1 284 ? 0.612 5.432 17.309 1.00 96.94 284 TRP A C 1
ATOM 2266 O O . TRP A 1 284 ? -0.299 5.033 16.590 1.00 96.94 284 TRP A O 1
ATOM 2276 N N . ASN A 1 285 ? 1.374 6.480 16.985 1.00 95.44 285 ASN A N 1
ATOM 2277 C CA . ASN A 1 285 ? 1.122 7.259 15.775 1.00 95.44 285 ASN A CA 1
ATOM 2278 C C . ASN A 1 285 ? 1.408 6.447 14.498 1.00 95.44 285 ASN A C 1
ATOM 2280 O O . ASN A 1 285 ? 0.695 6.638 13.525 1.00 95.44 285 ASN A O 1
ATOM 2284 N N . PHE A 1 286 ? 2.354 5.495 14.500 1.00 96.31 286 PHE A N 1
ATOM 2285 C CA . PHE A 1 286 ? 2.554 4.594 13.351 1.00 96.31 286 PHE A CA 1
ATOM 2286 C C . PHE A 1 286 ? 1.368 3.648 13.176 1.00 96.31 286 PHE A C 1
ATOM 2288 O O . PHE A 1 286 ? 0.847 3.505 12.076 1.00 96.31 286 PHE A O 1
ATOM 2295 N N . VAL A 1 287 ? 0.886 3.062 14.276 1.00 98.12 287 VAL A N 1
ATOM 2296 C CA . VAL A 1 287 ? -0.300 2.191 14.260 1.00 98.12 287 VAL A CA 1
ATOM 2297 C C . VAL A 1 287 ? -1.539 2.954 13.770 1.00 98.12 287 VAL A C 1
ATOM 2299 O O . VAL A 1 287 ? -2.311 2.430 12.971 1.00 98.12 287 VAL A O 1
ATOM 2302 N N . LEU A 1 288 ? -1.721 4.202 14.218 1.00 98.00 288 LEU A N 1
ATOM 2303 C CA . LEU A 1 288 ? -2.803 5.073 13.757 1.00 98.00 288 LEU A CA 1
ATOM 2304 C C . LEU A 1 288 ? -2.670 5.426 12.270 1.00 98.00 288 LEU A C 1
ATOM 2306 O O . LEU A 1 288 ? -3.659 5.359 11.540 1.00 98.00 288 LEU A O 1
ATOM 2310 N N . SER A 1 289 ? -1.475 5.823 11.831 1.00 96.81 289 SER A N 1
ATOM 2311 C CA . SER A 1 289 ? -1.225 6.189 10.437 1.00 96.81 289 SER A CA 1
ATOM 2312 C C . SER A 1 289 ? -1.511 5.018 9.508 1.00 96.81 289 SER A C 1
ATOM 2314 O O . SER A 1 289 ? -2.308 5.181 8.591 1.00 96.81 289 SER A O 1
ATOM 2316 N N . GLU A 1 290 ? -0.982 3.824 9.790 1.00 97.94 290 GLU A N 1
ATOM 2317 C CA . GLU A 1 290 ? -1.220 2.646 8.946 1.00 97.94 290 GLU A CA 1
ATOM 2318 C C . GLU A 1 290 ? -2.686 2.196 8.945 1.00 97.94 290 GLU A C 1
ATOM 2320 O O . GLU A 1 290 ? -3.205 1.795 7.906 1.00 97.94 290 GLU A O 1
ATOM 2325 N N . LEU A 1 291 ? -3.416 2.334 10.061 1.00 98.62 291 LEU A N 1
ATOM 2326 C CA . LEU A 1 291 ? -4.868 2.107 10.077 1.00 98.62 291 LEU A CA 1
ATOM 2327 C C . LEU A 1 291 ? -5.601 3.024 9.082 1.00 98.62 291 LEU A C 1
ATOM 2329 O O . LEU A 1 291 ? -6.480 2.583 8.338 1.00 98.62 291 LEU A O 1
ATOM 2333 N N . LEU A 1 292 ? -5.265 4.315 9.085 1.00 98.50 292 LEU A N 1
ATOM 2334 C CA . LEU A 1 292 ? -5.912 5.310 8.230 1.00 98.50 292 LEU A CA 1
ATOM 2335 C C . LEU A 1 292 ? -5.470 5.187 6.768 1.00 98.50 292 LEU A C 1
ATOM 2337 O O . LEU A 1 292 ? -6.298 5.346 5.869 1.00 98.50 292 LEU A O 1
ATOM 2341 N N . LEU A 1 293 ? -4.194 4.891 6.527 1.00 98.38 293 LEU A N 1
ATOM 2342 C CA . LEU A 1 293 ? -3.641 4.642 5.200 1.00 98.38 293 LEU A CA 1
ATOM 2343 C C . LEU A 1 293 ? -4.255 3.391 4.568 1.00 98.38 293 LEU A C 1
ATOM 2345 O O . LEU A 1 293 ? -4.687 3.464 3.418 1.00 98.38 293 LEU A O 1
ATOM 2349 N N . ASP A 1 294 ? -4.401 2.292 5.315 1.00 98.56 294 ASP A N 1
ATOM 2350 C CA . ASP A 1 294 ? -5.056 1.077 4.819 1.00 98.56 294 ASP A CA 1
ATOM 2351 C C . ASP A 1 294 ? -6.545 1.319 4.524 1.00 98.56 294 ASP A C 1
ATOM 2353 O O . ASP A 1 294 ? -7.036 0.950 3.456 1.00 98.56 294 ASP A O 1
ATOM 2357 N N . LEU A 1 295 ? -7.263 2.046 5.396 1.00 98.69 295 LEU A N 1
ATOM 2358 C CA . LEU A 1 295 ? -8.640 2.475 5.117 1.00 98.69 295 LEU A CA 1
ATOM 2359 C C . LEU A 1 295 ? -8.730 3.268 3.802 1.00 98.69 295 LEU A C 1
ATOM 2361 O O . LEU A 1 295 ? -9.629 3.034 2.988 1.00 98.69 295 LEU A O 1
ATOM 2365 N N . MET A 1 296 ? -7.827 4.230 3.600 1.00 98.44 296 MET A N 1
ATOM 2366 C CA . MET A 1 296 ? -7.787 5.052 2.391 1.00 98.44 296 MET A CA 1
ATOM 2367 C C . MET A 1 296 ? -7.447 4.211 1.154 1.00 98.44 296 MET A C 1
ATOM 2369 O O . MET A 1 296 ? -8.123 4.340 0.130 1.00 98.44 296 MET A O 1
ATOM 2373 N N . ALA A 1 297 ? -6.499 3.279 1.257 1.00 98.50 297 ALA A N 1
ATOM 2374 C CA . ALA A 1 297 ? -6.128 2.362 0.183 1.00 98.50 297 ALA A CA 1
ATOM 2375 C C . ALA A 1 297 ? -7.284 1.429 -0.217 1.00 98.50 297 ALA A C 1
ATOM 2377 O O . ALA A 1 297 ? -7.589 1.297 -1.407 1.00 98.50 297 ALA A O 1
ATOM 2378 N N . LEU A 1 298 ? -8.017 0.873 0.756 1.00 98.62 298 LEU A N 1
ATOM 2379 C CA . LEU A 1 298 ? -9.238 0.089 0.520 1.00 98.62 298 LEU A CA 1
ATOM 2380 C C . LEU A 1 298 ? -10.323 0.896 -0.203 1.00 98.62 298 LEU A C 1
ATOM 2382 O O . LEU A 1 298 ? -11.149 0.320 -0.913 1.00 98.62 298 LEU A O 1
ATOM 2386 N N . ASN A 1 299 ? -10.286 2.222 -0.070 1.00 98.38 299 ASN A N 1
ATOM 2387 C CA . ASN A 1 299 ? -11.158 3.165 -0.755 1.00 98.38 299 ASN A CA 1
ATOM 2388 C C . ASN A 1 299 ? -10.564 3.747 -2.050 1.00 98.38 299 ASN A C 1
ATOM 2390 O O . ASN A 1 299 ? -11.110 4.729 -2.567 1.00 98.38 299 ASN A O 1
ATOM 2394 N N . LYS A 1 300 ? -9.505 3.121 -2.593 1.00 97.94 300 LYS A N 1
ATOM 2395 C CA . LYS A 1 300 ? -8.791 3.525 -3.818 1.00 97.94 300 LYS A CA 1
ATOM 2396 C C . LYS A 1 300 ? -8.128 4.898 -3.733 1.00 97.94 300 LYS A C 1
ATOM 2398 O O . LYS A 1 300 ? -8.057 5.649 -4.708 1.00 97.94 300 LYS A O 1
ATOM 2403 N N . PHE A 1 301 ? -7.665 5.224 -2.537 1.00 97.44 301 PHE A N 1
ATOM 2404 C CA . PHE A 1 301 ? -6.859 6.394 -2.252 1.00 97.44 301 PHE A CA 1
ATOM 2405 C C . PHE A 1 301 ? -5.533 5.930 -1.649 1.00 97.44 301 PHE A C 1
ATOM 2407 O O . PHE A 1 301 ? -5.267 6.078 -0.461 1.00 97.44 301 PHE A O 1
ATOM 2414 N N . GLU A 1 302 ? -4.736 5.266 -2.485 1.00 98.06 302 GLU A N 1
ATOM 2415 C CA . GLU A 1 302 ? -3.473 4.629 -2.122 1.00 98.06 302 GLU A CA 1
ATOM 2416 C C . GLU A 1 302 ? -2.362 5.681 -1.878 1.00 98.06 302 GLU A C 1
ATOM 2418 O O . GLU A 1 302 ? -1.536 5.922 -2.750 1.00 98.06 302 GLU A O 1
ATOM 2423 N N . LEU A 1 303 ? -2.361 6.365 -0.732 1.00 97.31 303 LEU A N 1
ATOM 2424 C CA . LEU A 1 303 ? -1.423 7.452 -0.389 1.00 97.31 303 LEU A CA 1
ATOM 2425 C C . LEU A 1 303 ? 0.043 7.005 -0.210 1.00 97.31 303 LEU A C 1
ATOM 2427 O O . LEU A 1 303 ? 0.337 5.813 -0.248 1.00 97.31 303 LEU A O 1
ATOM 2431 N N . LEU A 1 304 ? 0.976 7.953 -0.041 1.00 97.56 304 LEU A N 1
ATOM 2432 C CA . LEU A 1 304 ? 2.345 7.642 0.397 1.00 97.56 304 LEU A CA 1
ATOM 2433 C C . LEU A 1 304 ? 2.366 7.288 1.897 1.00 97.56 304 LEU A C 1
ATOM 2435 O O . LEU A 1 304 ? 1.554 7.838 2.642 1.00 97.56 304 LEU A O 1
ATOM 2439 N N . PRO A 1 305 ? 3.330 6.472 2.372 1.00 95.12 305 PRO A N 1
ATOM 2440 C CA . PRO A 1 305 ? 3.442 6.112 3.794 1.00 95.12 305 PRO A CA 1
ATOM 2441 C C . PRO A 1 305 ? 3.601 7.310 4.749 1.00 95.12 305 PRO A C 1
ATOM 2443 O O . PRO A 1 305 ? 3.237 7.246 5.917 1.00 95.12 305 PRO A O 1
ATOM 2446 N N . TRP A 1 306 ? 4.123 8.436 4.252 1.00 94.06 306 TRP A N 1
ATOM 2447 C CA . TRP A 1 306 ? 4.304 9.675 5.018 1.00 94.06 306 TRP A CA 1
ATOM 2448 C C . TRP A 1 306 ? 3.235 10.745 4.749 1.00 94.06 306 TRP A C 1
ATOM 2450 O O . TRP A 1 306 ? 3.377 11.874 5.222 1.00 94.06 306 TRP A O 1
ATOM 2460 N N . ASP A 1 307 ? 2.180 10.441 3.986 1.00 95.44 307 ASP A N 1
ATOM 2461 C CA . ASP A 1 307 ? 1.028 11.339 3.885 1.00 95.44 307 ASP A CA 1
ATOM 2462 C C . ASP A 1 307 ? 0.193 11.265 5.173 1.00 95.44 307 ASP A C 1
ATOM 2464 O O . ASP A 1 307 ? -0.130 10.188 5.669 1.00 95.44 307 ASP A O 1
ATOM 2468 N N . THR A 1 308 ? -0.209 12.424 5.695 1.00 93.44 308 THR A N 1
ATOM 2469 C CA . THR A 1 308 ? -0.991 12.523 6.932 1.00 93.44 308 THR A CA 1
ATOM 2470 C C . THR A 1 308 ? -2.324 13.224 6.704 1.00 93.44 308 THR A C 1
ATOM 2472 O O . THR A 1 308 ? -2.422 14.203 5.962 1.00 93.44 308 THR A O 1
ATOM 2475 N N . ASN A 1 309 ? -3.370 12.751 7.382 1.00 93.88 309 ASN A N 1
ATOM 2476 C CA . ASN A 1 309 ? -4.640 13.456 7.504 1.00 93.88 309 ASN A CA 1
ATOM 2477 C C . ASN A 1 309 ? -4.783 14.102 8.896 1.00 93.88 309 ASN A C 1
ATOM 2479 O O . ASN A 1 309 ? -3.937 13.958 9.778 1.00 93.88 309 ASN A O 1
ATOM 2483 N N . ARG A 1 310 ? -5.916 14.778 9.120 1.00 93.12 310 ARG A N 1
ATOM 2484 C CA . ARG A 1 310 ? -6.219 15.469 10.383 1.00 93.12 310 ARG A CA 1
ATOM 2485 C C . ARG A 1 310 ? -6.138 14.572 11.628 1.00 93.12 310 ARG A C 1
ATOM 2487 O O . ARG A 1 310 ? -5.875 15.083 12.713 1.00 93.12 310 ARG A O 1
ATOM 2494 N N . LEU A 1 311 ? -6.464 13.285 11.512 1.00 95.31 311 LEU A N 1
ATOM 2495 C CA . LEU A 1 311 ? -6.432 12.357 12.643 1.00 95.31 311 LEU A CA 1
ATOM 2496 C C . LEU A 1 311 ? -5.009 11.863 12.906 1.00 95.31 311 LEU A C 1
ATOM 2498 O O . LEU A 1 311 ? -4.585 11.904 14.054 1.00 95.31 311 LEU A O 1
ATOM 2502 N N . SER A 1 312 ? -4.265 11.465 11.870 1.00 93.38 312 SER A N 1
ATOM 2503 C CA . SER A 1 312 ? -2.882 10.978 12.011 1.00 93.38 312 SER A CA 1
ATOM 2504 C C . SER A 1 312 ? -1.885 12.067 12.435 1.00 93.38 312 SER A C 1
ATOM 2506 O O . SER A 1 312 ? -0.819 11.749 12.944 1.00 93.38 312 SER A O 1
ATOM 2508 N N . GLU A 1 313 ? -2.212 13.350 12.241 1.00 92.44 313 GLU A N 1
ATOM 2509 C CA . GLU A 1 313 ? -1.405 14.481 12.739 1.00 92.44 313 GLU A CA 1
ATOM 2510 C C . GLU A 1 313 ? -1.498 14.683 14.259 1.00 92.44 313 GLU A C 1
ATOM 2512 O O . GLU A 1 313 ? -0.689 15.410 14.839 1.00 92.44 313 GLU A O 1
ATOM 2517 N N . LYS A 1 314 ? -2.493 14.082 14.918 1.00 93.50 314 LYS A N 1
ATOM 2518 C CA . LYS A 1 314 ? -2.639 14.168 16.369 1.00 93.50 314 LYS A CA 1
ATOM 2519 C C . LYS A 1 314 ? -1.757 13.139 17.052 1.00 93.50 314 LYS A C 1
ATOM 2521 O O . LYS A 1 314 ? -1.661 11.994 16.618 1.00 93.50 314 LYS A O 1
ATOM 2526 N N . GLU A 1 315 ? -1.243 13.510 18.219 1.00 91.56 315 GLU A N 1
ATOM 2527 C CA . GLU A 1 315 ? -0.795 12.504 19.173 1.00 91.56 315 GLU A CA 1
ATOM 2528 C C . GLU A 1 315 ? -1.993 11.662 19.608 1.00 91.56 315 GLU A C 1
ATOM 2530 O O . GLU A 1 315 ? -3.060 12.195 19.924 1.00 91.56 315 GLU A O 1
ATOM 2535 N N . VAL A 1 316 ? -1.823 10.343 19.681 1.00 90.75 316 VAL A N 1
ATOM 2536 C CA . VAL A 1 316 ? -2.921 9.438 20.061 1.00 90.75 316 VAL A CA 1
ATOM 2537 C C . VAL A 1 316 ? -3.496 9.785 21.443 1.00 90.75 316 VAL A C 1
ATOM 2539 O O . VAL A 1 316 ? -4.703 9.701 21.662 1.00 90.75 316 VAL A O 1
ATOM 2542 N N . SER A 1 317 ? -2.676 10.306 22.358 1.00 90.06 317 SER A N 1
ATOM 2543 C CA . SER A 1 317 ? -3.117 10.809 23.671 1.00 90.06 317 SER A CA 1
ATOM 2544 C C . SER A 1 317 ? -4.050 12.031 23.617 1.00 90.06 317 SER A C 1
ATOM 2546 O O . SER A 1 317 ? -4.670 12.363 24.624 1.00 90.06 317 SER A O 1
ATOM 2548 N N . GLN A 1 318 ? -4.154 12.702 22.467 1.00 95.06 318 GLN A N 1
ATOM 2549 C CA . GLN A 1 318 ? -4.989 13.884 22.233 1.00 95.06 318 GLN A CA 1
ATOM 2550 C C . GLN A 1 318 ? -6.277 13.564 21.462 1.00 95.06 318 GLN A C 1
ATOM 2552 O O . GLN A 1 318 ? -7.073 14.469 21.190 1.00 95.06 318 GLN A O 1
ATOM 2557 N N . LEU A 1 319 ? -6.487 12.303 21.079 1.00 96.38 319 LEU A N 1
ATOM 2558 C CA . LEU A 1 319 ? -7.746 11.867 20.490 1.00 96.38 319 LEU A CA 1
ATOM 2559 C C . LEU A 1 319 ? -8.861 11.933 21.536 1.00 96.38 319 LEU A C 1
ATOM 2561 O O . LEU A 1 319 ? -8.698 11.528 22.686 1.00 96.38 319 LEU A O 1
ATOM 2565 N N . SER A 1 320 ? -10.011 12.448 21.118 1.00 97.25 320 SER A N 1
ATOM 2566 C CA . SER A 1 320 ? -11.237 12.406 21.916 1.00 97.25 320 SER A CA 1
ATOM 2567 C C . SER A 1 320 ? -11.839 10.996 21.963 1.00 97.25 320 SER A C 1
ATOM 2569 O O . SER A 1 320 ? -11.584 10.169 21.088 1.00 97.25 320 SER A O 1
ATOM 2571 N N . GLU A 1 321 ? -12.714 10.734 22.938 1.00 97.25 321 GLU A N 1
ATOM 2572 C CA . GLU A 1 321 ? -13.421 9.447 23.065 1.00 97.25 321 GLU A CA 1
ATOM 2573 C C . GLU A 1 321 ? -14.197 9.057 21.795 1.00 97.25 321 GLU A C 1
ATOM 2575 O O . GLU A 1 321 ? -14.204 7.894 21.395 1.00 97.25 321 GLU A O 1
ATOM 2580 N N . SER A 1 322 ? -14.821 10.024 21.112 1.00 97.50 322 SER A N 1
ATOM 2581 C CA . SER A 1 322 ? -15.540 9.756 19.861 1.00 97.50 322 SER A CA 1
ATOM 2582 C C . SER A 1 322 ? -14.605 9.444 18.691 1.00 97.50 322 SER A C 1
ATOM 2584 O O . SER A 1 322 ? -14.982 8.679 17.806 1.00 97.50 322 SER A O 1
ATOM 2586 N N . GLU A 1 323 ? -13.388 9.993 18.679 1.00 97.88 323 GLU A N 1
ATOM 2587 C CA . GLU A 1 323 ? -12.371 9.654 17.679 1.00 97.88 323 GLU A CA 1
ATOM 2588 C C . GLU A 1 323 ? -11.806 8.255 17.926 1.00 97.88 323 GLU A C 1
ATOM 2590 O O . GLU A 1 323 ? -11.668 7.493 16.974 1.00 97.88 323 GLU A O 1
ATOM 2595 N N . TYR A 1 324 ? -11.570 7.873 19.185 1.00 97.75 324 TYR A N 1
ATOM 2596 C CA . TYR A 1 324 ? -11.224 6.491 19.529 1.00 97.75 324 TYR A CA 1
ATOM 2597 C C . TYR A 1 324 ? -12.312 5.509 19.102 1.00 97.75 324 TYR A C 1
ATOM 2599 O O . TYR A 1 324 ? -12.008 4.532 18.427 1.00 97.75 324 TYR A O 1
ATOM 2607 N N . ALA A 1 325 ? -13.577 5.786 19.428 1.00 97.88 325 ALA A N 1
ATOM 2608 C CA . ALA A 1 325 ? -14.692 4.927 19.034 1.00 97.88 325 ALA A CA 1
ATOM 2609 C C . ALA A 1 325 ? -14.817 4.801 17.504 1.00 97.88 325 ALA A C 1
ATOM 2611 O O . ALA A 1 325 ? -15.095 3.716 16.990 1.00 97.88 325 ALA A O 1
ATOM 2612 N N . LEU A 1 326 ? -14.575 5.894 16.768 1.00 98.38 326 LEU A N 1
ATOM 2613 C CA . LEU A 1 326 ? -14.532 5.876 15.307 1.00 98.38 326 LEU A CA 1
ATOM 2614 C C . LEU A 1 326 ? -13.398 4.980 14.791 1.00 98.38 326 LEU A C 1
ATOM 2616 O O . LEU A 1 326 ? -13.645 4.144 13.930 1.00 98.38 326 LEU A O 1
ATOM 2620 N N . LEU A 1 327 ? -12.180 5.125 15.315 1.00 98.50 327 LEU A N 1
ATOM 2621 C CA . LEU A 1 327 ? -11.013 4.336 14.899 1.00 98.50 327 LEU A CA 1
ATOM 2622 C C . LEU A 1 327 ? -11.148 2.852 15.273 1.00 98.50 327 LEU A C 1
ATOM 2624 O O . LEU A 1 327 ? -10.836 1.988 14.456 1.00 98.50 327 LEU A O 1
ATOM 2628 N N . ASP A 1 328 ? -11.689 2.547 16.455 1.00 98.50 328 ASP A N 1
ATOM 2629 C CA . ASP A 1 328 ? -12.021 1.182 16.876 1.00 98.50 328 ASP A CA 1
ATOM 2630 C C . ASP A 1 328 ? -13.052 0.556 15.908 1.00 98.50 328 ASP A C 1
ATOM 2632 O O . ASP A 1 328 ? -12.893 -0.597 15.497 1.00 98.50 328 ASP A O 1
ATOM 2636 N N . SER A 1 329 ? -14.048 1.336 15.460 1.00 98.44 329 SER A N 1
ATOM 2637 C CA . SER A 1 329 ? -15.034 0.903 14.453 1.00 98.44 329 SER A CA 1
ATOM 2638 C C . SER A 1 329 ? -14.410 0.694 13.068 1.00 98.44 329 SER A C 1
ATOM 2640 O O . SER A 1 329 ? -14.717 -0.293 12.405 1.00 98.44 329 SER A O 1
ATOM 2642 N N . VAL A 1 330 ? -13.510 1.586 12.630 1.00 98.69 330 VAL A N 1
ATOM 2643 C CA . VAL A 1 330 ? -12.751 1.426 11.374 1.00 98.69 330 VAL A CA 1
ATOM 2644 C C . VAL A 1 330 ? -11.973 0.113 11.399 1.00 98.69 330 VAL A C 1
ATOM 2646 O O . VAL A 1 330 ? -12.089 -0.686 10.472 1.00 98.69 330 VAL A O 1
ATOM 2649 N N . ALA A 1 331 ? -11.209 -0.128 12.466 1.00 98.75 331 ALA A N 1
ATOM 2650 C CA . ALA A 1 331 ? -10.385 -1.321 12.586 1.00 98.75 331 ALA A CA 1
ATOM 2651 C C . ALA A 1 331 ? -11.233 -2.602 12.624 1.00 98.75 331 ALA A C 1
ATOM 2653 O O . ALA A 1 331 ? -10.870 -3.601 12.009 1.00 98.75 331 ALA A O 1
ATOM 2654 N N . GLN A 1 332 ? -12.387 -2.572 13.302 1.00 98.62 332 GLN A N 1
ATOM 2655 C CA . GLN A 1 332 ? -13.334 -3.686 13.278 1.00 98.62 332 GLN A CA 1
ATOM 2656 C C . GLN A 1 332 ? -13.817 -3.992 11.861 1.00 98.62 332 GLN A C 1
ATOM 2658 O O . GLN A 1 332 ? -13.694 -5.134 11.424 1.00 98.62 332 GLN A O 1
ATOM 2663 N N . LEU A 1 333 ? -14.322 -2.987 11.143 1.00 98.50 333 LEU A N 1
ATOM 2664 C CA . LEU A 1 333 ? -14.862 -3.191 9.802 1.00 98.50 333 LEU A CA 1
ATOM 2665 C C . LEU A 1 333 ? -13.787 -3.715 8.845 1.00 98.50 333 LEU A C 1
ATOM 2667 O O . LEU A 1 333 ? -14.047 -4.665 8.120 1.00 98.50 333 LEU A O 1
ATOM 2671 N N . ILE A 1 334 ? -12.564 -3.177 8.870 1.00 98.38 334 ILE A N 1
ATOM 2672 C CA . ILE A 1 334 ? -11.477 -3.683 8.012 1.00 98.38 334 ILE A CA 1
ATOM 2673 C C . ILE A 1 334 ? -11.171 -5.162 8.308 1.00 98.38 334 ILE A C 1
ATOM 2675 O O . ILE A 1 334 ? -11.009 -5.951 7.376 1.00 98.38 334 ILE A O 1
ATOM 2679 N N . ASN A 1 335 ? -11.154 -5.562 9.584 1.00 98.00 335 ASN A N 1
ATOM 2680 C CA . ASN A 1 335 ? -10.873 -6.946 9.987 1.00 98.00 335 ASN A CA 1
ATOM 2681 C C . ASN A 1 335 ? -12.011 -7.929 9.656 1.00 98.00 335 ASN A C 1
ATOM 2683 O O . ASN A 1 335 ? -11.771 -9.131 9.564 1.00 98.00 335 ASN A O 1
ATOM 2687 N N . GLU A 1 336 ? -13.238 -7.447 9.438 1.00 97.25 336 GLU A N 1
ATOM 2688 C CA . GLU A 1 336 ? -14.360 -8.257 8.934 1.00 97.25 336 GLU A CA 1
ATOM 2689 C C . GLU A 1 336 ? -14.223 -8.601 7.433 1.00 97.25 336 GLU A C 1
ATOM 2691 O O . GLU A 1 336 ? -14.957 -9.451 6.914 1.00 97.25 336 GLU A O 1
ATOM 2696 N N . GLY A 1 337 ? -13.245 -7.998 6.744 1.00 95.44 337 GLY A N 1
ATOM 2697 C CA . GLY A 1 337 ? -12.898 -8.289 5.357 1.00 95.44 337 GLY A CA 1
ATOM 2698 C C . GLY A 1 337 ? -13.978 -7.852 4.370 1.00 95.44 337 GLY A C 1
ATOM 2699 O O . GLY A 1 337 ? -14.643 -6.840 4.546 1.00 95.44 337 GLY A O 1
ATOM 2700 N N . ASP A 1 338 ? -14.177 -8.625 3.302 1.00 95.56 338 ASP A N 1
ATOM 2701 C CA . ASP A 1 338 ? -15.128 -8.249 2.245 1.00 95.56 338 ASP A CA 1
ATOM 2702 C C . ASP A 1 338 ? -16.597 -8.246 2.720 1.00 95.56 338 ASP A C 1
ATOM 2704 O O . ASP A 1 338 ? -17.449 -7.655 2.059 1.00 95.56 338 ASP A O 1
ATOM 2708 N N . ASN A 1 339 ? -16.909 -8.868 3.867 1.00 92.94 339 ASN A N 1
ATOM 2709 C CA . ASN A 1 339 ? -18.270 -8.902 4.417 1.00 92.94 339 ASN A CA 1
ATOM 2710 C C . ASN A 1 339 ? -18.777 -7.518 4.846 1.00 92.94 339 ASN A C 1
ATOM 2712 O O . ASN A 1 339 ? -19.982 -7.288 4.828 1.00 92.94 339 ASN A O 1
ATOM 2716 N N . SER A 1 340 ? -17.871 -6.614 5.219 1.00 95.62 340 SER A N 1
ATOM 2717 C CA . SER A 1 340 ? -18.160 -5.248 5.666 1.00 95.62 340 SER A CA 1
ATOM 2718 C C . SER A 1 340 ? -17.856 -4.207 4.582 1.00 95.62 340 SER A C 1
ATOM 2720 O O . SER A 1 340 ? -17.827 -3.005 4.853 1.00 95.62 340 SER A O 1
ATOM 2722 N N . PHE A 1 341 ? -17.580 -4.636 3.343 1.00 96.00 341 PHE A N 1
ATOM 2723 C CA . PHE A 1 341 ? -17.170 -3.738 2.263 1.00 96.00 341 PHE A CA 1
ATOM 2724 C C . PHE A 1 341 ? -18.139 -2.554 2.052 1.00 96.00 341 PHE A C 1
ATOM 2726 O O . PHE A 1 341 ? -17.659 -1.414 1.984 1.00 96.00 341 PHE A O 1
ATOM 2733 N N . PRO A 1 342 ? -19.476 -2.744 1.998 1.00 95.69 342 PRO A N 1
ATOM 2734 C CA . PRO A 1 342 ? -20.412 -1.623 1.880 1.00 95.69 342 PRO A CA 1
ATOM 2735 C C . PRO A 1 342 ? -20.310 -0.626 3.045 1.00 95.69 342 PRO A C 1
ATOM 2737 O O . PRO A 1 342 ? -20.410 0.587 2.842 1.00 95.69 342 PRO A O 1
ATOM 2740 N N . GLU A 1 343 ? -20.094 -1.117 4.261 1.00 97.06 343 GLU A N 1
ATOM 2741 C CA . GLU A 1 343 ? -19.951 -0.327 5.480 1.00 97.06 343 GLU A CA 1
ATOM 2742 C C . GLU A 1 343 ? -18.623 0.435 5.505 1.00 97.06 343 GLU A C 1
ATOM 2744 O O . GLU A 1 343 ? -18.631 1.629 5.807 1.00 97.06 343 GLU A O 1
ATOM 2749 N N . VAL A 1 344 ? -17.506 -0.192 5.114 1.00 97.62 344 VAL A N 1
ATOM 2750 C CA . VAL A 1 344 ? -16.191 0.464 4.972 1.00 97.62 344 VAL A CA 1
ATOM 2751 C C . VAL A 1 344 ? -16.279 1.626 3.981 1.00 97.62 344 VAL A C 1
ATOM 2753 O O . VAL A 1 344 ? -15.828 2.736 4.282 1.00 97.62 344 VAL A O 1
ATOM 2756 N N . ARG A 1 345 ? -16.905 1.397 2.818 1.00 97.25 345 ARG A N 1
ATOM 2757 C CA . ARG A 1 345 ? -17.136 2.429 1.795 1.00 97.25 345 ARG A CA 1
ATOM 2758 C C . ARG A 1 345 ? -17.975 3.578 2.344 1.00 97.25 345 ARG A C 1
ATOM 2760 O O . ARG A 1 345 ? -17.558 4.734 2.286 1.00 97.25 345 ARG A O 1
ATOM 2767 N N . ARG A 1 346 ? -19.136 3.258 2.922 1.00 97.25 346 ARG A N 1
ATOM 2768 C CA . ARG A 1 346 ? -20.061 4.251 3.480 1.00 97.25 346 ARG A CA 1
ATOM 2769 C C . ARG A 1 346 ? -19.387 5.084 4.565 1.00 97.25 346 ARG A C 1
ATOM 2771 O O . ARG A 1 346 ? -19.471 6.307 4.520 1.00 97.25 346 ARG A O 1
ATOM 2778 N N . LEU A 1 347 ? -18.700 4.437 5.508 1.00 97.31 347 LEU A N 1
ATOM 2779 C CA . LEU A 1 347 ? -18.009 5.103 6.607 1.00 97.31 347 LEU A CA 1
ATOM 2780 C C . LEU A 1 347 ? -16.978 6.105 6.077 1.00 97.31 347 LEU A C 1
ATOM 2782 O O . LEU A 1 347 ? -16.956 7.249 6.532 1.00 97.31 347 LEU A O 1
ATOM 2786 N N . TYR A 1 348 ? -16.161 5.704 5.103 1.00 97.50 348 TYR A N 1
ATOM 2787 C CA . TYR A 1 348 ? -15.158 6.576 4.497 1.00 97.50 348 TYR A CA 1
ATOM 2788 C C . TYR A 1 348 ? -15.778 7.776 3.764 1.00 97.50 348 TYR A C 1
ATOM 2790 O O . TYR A 1 348 ? -15.340 8.918 3.928 1.00 97.50 348 TYR A O 1
ATOM 2798 N N . GLU A 1 349 ? -16.835 7.544 2.986 1.00 95.94 349 GLU A N 1
ATOM 2799 C CA . GLU A 1 349 ? -17.502 8.582 2.196 1.00 95.94 349 GLU A CA 1
ATOM 2800 C C . GLU A 1 349 ? -18.219 9.621 3.073 1.00 95.94 349 GLU A C 1
ATOM 2802 O O . GLU A 1 349 ? -18.148 10.826 2.799 1.00 95.94 349 GLU A O 1
ATOM 2807 N N . THR A 1 350 ? -18.870 9.187 4.158 1.00 96.38 350 THR A N 1
ATOM 2808 C CA . THR A 1 350 ? -19.670 10.074 5.017 1.00 96.38 350 THR A CA 1
ATOM 2809 C C . THR A 1 350 ? -18.862 10.785 6.100 1.00 96.38 350 THR A C 1
ATOM 2811 O O . THR A 1 350 ? -19.324 11.796 6.624 1.00 96.38 350 THR A O 1
ATOM 2814 N N . ASN A 1 351 ? -17.652 10.320 6.432 1.00 96.31 351 ASN A N 1
ATOM 2815 C CA . ASN A 1 351 ? -16.828 10.912 7.491 1.00 96.31 351 ASN A CA 1
ATOM 2816 C C . ASN A 1 351 ? -15.645 11.687 6.902 1.00 96.31 351 ASN A C 1
ATOM 2818 O O . ASN A 1 351 ? -14.641 11.127 6.472 1.00 96.31 351 ASN A O 1
ATOM 2822 N N . SER A 1 352 ? -15.734 13.019 6.888 1.00 94.19 352 SER A N 1
ATOM 2823 C CA . SER A 1 352 ? -14.658 13.879 6.369 1.00 94.19 352 SER A CA 1
ATOM 2824 C C . SER A 1 352 ? -13.367 13.837 7.191 1.00 94.19 352 SER A C 1
ATOM 2826 O O . SER A 1 352 ? -12.323 14.203 6.668 1.00 94.19 352 SER A O 1
ATOM 2828 N N . SER A 1 353 ? -13.412 13.403 8.455 1.00 93.94 353 SER A N 1
ATOM 2829 C CA . SER A 1 353 ? -12.222 13.247 9.305 1.00 93.94 353 SER A CA 1
ATOM 2830 C C . SER A 1 353 ? -11.311 12.093 8.877 1.00 93.94 353 SER A C 1
ATOM 2832 O O . SER A 1 353 ? -10.127 12.130 9.191 1.00 93.94 353 SER A O 1
ATOM 2834 N N . LEU A 1 354 ? -11.842 11.098 8.157 1.00 96.69 354 LEU A N 1
ATOM 2835 C CA . LEU A 1 354 ? -11.095 9.936 7.656 1.00 96.69 354 LEU A CA 1
ATOM 2836 C C . LEU A 1 354 ? -10.414 10.202 6.303 1.00 96.69 354 LEU A C 1
ATOM 2838 O O . LEU A 1 354 ? -9.721 9.338 5.777 1.00 96.69 354 LEU A O 1
ATOM 2842 N N . ARG A 1 355 ? -10.625 11.384 5.717 1.00 95.56 355 ARG A N 1
ATOM 2843 C CA . ARG A 1 355 ? -10.165 11.749 4.373 1.00 95.56 355 ARG A CA 1
ATOM 2844 C C . ARG A 1 355 ? -9.046 12.777 4.433 1.00 95.56 355 ARG A C 1
ATOM 2846 O O . ARG A 1 355 ? -8.900 13.504 5.416 1.00 95.56 355 ARG A O 1
ATOM 2853 N N . MET A 1 356 ? -8.294 12.874 3.341 1.00 95.50 356 MET A N 1
ATOM 2854 C CA . MET A 1 356 ? -7.346 13.970 3.172 1.00 95.50 356 MET A CA 1
ATOM 2855 C C . MET A 1 356 ? -8.073 15.318 3.115 1.00 95.50 356 MET A C 1
ATOM 2857 O O . MET A 1 356 ? -9.210 15.397 2.634 1.00 95.50 356 MET A O 1
ATOM 2861 N N . PRO A 1 357 ? -7.435 16.396 3.598 1.00 91.25 357 PRO A N 1
ATOM 2862 C CA . PRO A 1 357 ? -8.013 17.727 3.514 1.00 91.25 357 PRO A CA 1
ATOM 2863 C C . PRO A 1 357 ? -8.212 18.151 2.052 1.00 91.25 357 PRO A C 1
ATOM 2865 O O . PRO A 1 357 ? -7.463 17.759 1.163 1.00 91.25 357 PRO A O 1
ATOM 2868 N N . TRP A 1 358 ? -9.201 19.012 1.795 1.00 88.06 358 TRP A N 1
ATOM 2869 C CA . TRP A 1 358 ? -9.603 19.426 0.438 1.00 88.06 358 TRP A CA 1
ATOM 2870 C C . TRP A 1 358 ? -8.486 20.097 -0.388 1.00 88.06 358 TRP A C 1
ATOM 2872 O O . TRP A 1 358 ? -8.549 20.126 -1.622 1.00 88.06 358 TRP A O 1
ATOM 2882 N N . TYR A 1 359 ? -7.480 20.664 0.283 1.00 87.88 359 TYR A N 1
ATOM 2883 C CA . TYR A 1 359 ? -6.317 21.301 -0.336 1.00 87.88 359 TYR A CA 1
ATOM 2884 C C . TYR A 1 359 ? -5.187 20.319 -0.651 1.00 87.88 359 TYR A C 1
ATOM 2886 O O . TYR A 1 359 ? -4.252 20.698 -1.352 1.00 87.88 359 TYR A O 1
ATOM 2894 N N . TRP A 1 360 ? -5.254 19.078 -0.159 1.00 91.44 360 TRP A N 1
ATOM 2895 C CA . TRP A 1 360 ? -4.285 18.055 -0.522 1.00 91.44 360 TRP A CA 1
ATOM 2896 C C . TRP A 1 360 ? -4.369 17.772 -2.026 1.00 91.44 360 TRP A C 1
ATOM 2898 O O . TRP A 1 360 ? -5.442 17.834 -2.647 1.00 91.44 360 TRP A O 1
ATOM 2908 N N . ARG A 1 361 ? -3.212 17.524 -2.631 1.00 82.12 361 ARG A N 1
ATOM 2909 C CA . ARG A 1 361 ? -3.062 17.232 -4.054 1.00 82.12 361 ARG A CA 1
ATOM 2910 C C . ARG A 1 361 ? -2.127 16.030 -4.194 1.00 82.12 361 ARG A C 1
ATOM 2912 O O . ARG A 1 361 ? -1.110 16.027 -3.500 1.00 82.12 361 ARG A O 1
ATOM 2919 N N . PRO A 1 362 ? -2.485 15.046 -5.037 1.00 78.75 362 PRO A N 1
ATOM 2920 C CA . PRO A 1 362 ? -1.632 13.898 -5.285 1.00 78.75 362 PRO A CA 1
ATOM 2921 C C . PRO A 1 362 ? -0.332 14.301 -5.978 1.00 78.75 362 PRO A C 1
ATOM 2923 O O . PRO A 1 362 ? -0.411 15.169 -6.880 1.00 78.75 362 PRO A O 1
#

Secondary structure (DSSP, 8-state):
----------PPPHHHHHHHHHHHHHHHHHHHHHHHHHHHHHHHHHHHHHHSSSSS--S--SHHHHHHHHHHHHHHHHHHHHHHS--TTT--GGGGGGGTT--S-HHHHHHHHHHHEEETTTGGGGTPPP-HHHHHHHTT--SHHHHHHHHHHH--S-TTS---GGGSEEE-HHHHHHHHHHHHHHTT--EEEEEEEE-SS-SS-EEEEEEEEEEETTTTEEEEE-SS--HHHHHHHT--S-TTSPPTTSEEEHHHHHHHHHTTSS-GGGEEE-SSTTT-EESHHHHHHHHHHHHHHHTT----TT---TTTTS-GGG--HHHHHHHHHHHHHHHTGGGGHHHHHHHHHH-GGGS--TT---